Protein AF-B1N591-F1 (afdb_monomer)

Foldseek 3Di:
DDDDPVRVVVVVVVVLVVLVVVCVVVVHDSVVSCVVCVVVVVVVVVVVVVVVVVVVVVVVVVVVVVVVVVVVVVPVCPPPDPPVPPDPPQPPQVPQAQFKKDFDDQADPPCPLPDPPWIWTFHDTDPQQKTWTQTPNPRDIDIDGGCVVHDDRMDGDPPPPPVPDPDDPVVVVPDDDDD

InterPro domains:
  IPR010606 Mib-herc2 [PF06701] (98-158)
  IPR010606 Mib-herc2 [PS51416] (87-160)
  IPR037252 Mib/herc2 domain superfamily [SSF159034] (91-157)

Structure (mmCIF, N/CA/C/O backbone):
data_AF-B1N591-F1
#
_entry.id   AF-B1N591-F1
#
loop_
_atom_site.group_PDB
_atom_site.id
_atom_site.type_symbol
_atom_site.label_atom_id
_atom_site.label_alt_id
_atom_site.label_comp_id
_atom_site.label_asym_id
_atom_site.label_entity_id
_atom_site.label_seq_id
_atom_site.pdbx_PDB_ins_code
_atom_site.Cartn_x
_atom_site.Cartn_y
_atom_site.Cartn_z
_atom_site.occupancy
_atom_site.B_iso_or_equiv
_atom_site.auth_seq_id
_atom_site.auth_comp_id
_atom_site.auth_asym_id
_atom_site.auth_atom_id
_atom_site.pdbx_PDB_model_num
ATOM 1 N N . MET A 1 1 ? 2.795 -3.557 13.878 1.00 67.94 1 MET A N 1
ATOM 2 C CA . MET A 1 1 ? 3.154 -2.932 15.171 1.00 67.94 1 MET A CA 1
ATOM 3 C C . MET A 1 1 ? 1.935 -2.968 16.075 1.00 67.94 1 MET A C 1
ATOM 5 O O . MET A 1 1 ? 0.839 -2.744 15.581 1.00 67.94 1 MET A O 1
ATOM 9 N N . SER A 1 2 ? 2.105 -3.287 17.356 1.00 90.38 2 SER A N 1
ATOM 10 C CA . SER A 1 2 ? 1.039 -3.215 18.364 1.00 90.38 2 SER A CA 1
ATOM 11 C C . SER A 1 2 ? 1.026 -1.846 19.047 1.00 90.38 2 SER A C 1
ATOM 13 O O . SER A 1 2 ? 2.064 -1.192 19.107 1.00 90.38 2 SER A O 1
ATOM 15 N N . LEU A 1 3 ? -0.115 -1.452 19.617 1.00 94.19 3 LEU A N 1
ATOM 16 C CA . LEU A 1 3 ? -0.217 -0.247 20.449 1.00 94.19 3 LEU A CA 1
ATOM 17 C C . LEU A 1 3 ? 0.742 -0.309 21.649 1.00 94.19 3 LEU A C 1
ATOM 19 O O . LEU A 1 3 ? 0.897 -1.373 22.266 1.00 94.19 3 LEU A O 1
ATOM 23 N N . THR A 1 4 ? 1.338 0.834 21.998 1.00 97.56 4 THR A N 1
ATOM 24 C CA . THR A 1 4 ? 2.142 0.991 23.219 1.00 97.56 4 THR A CA 1
ATOM 25 C C . THR A 1 4 ? 1.255 0.915 24.463 1.00 97.56 4 THR A C 1
ATOM 27 O O . THR A 1 4 ? 0.029 1.025 24.384 1.00 97.56 4 THR A O 1
ATOM 30 N N . GLN A 1 5 ? 1.859 0.712 25.635 1.00 95.88 5 GLN A N 1
ATOM 31 C CA . GLN A 1 5 ? 1.103 0.669 26.888 1.00 95.88 5 GLN A CA 1
ATOM 32 C C . GLN A 1 5 ? 0.413 2.009 27.181 1.00 95.88 5 GLN A C 1
ATOM 34 O O . GLN A 1 5 ? -0.775 2.029 27.481 1.00 95.88 5 GLN A O 1
ATOM 39 N N . GLU A 1 6 ? 1.118 3.119 26.967 1.00 97.56 6 GLU A N 1
ATOM 40 C CA . GLU A 1 6 ? 0.580 4.475 27.108 1.00 97.56 6 GLU A CA 1
ATOM 41 C C . GLU A 1 6 ? -0.639 4.714 26.205 1.00 97.56 6 GLU A C 1
ATOM 43 O O . GLU A 1 6 ? -1.659 5.221 26.660 1.00 97.56 6 GLU A O 1
ATOM 48 N N . GLN A 1 7 ? -0.592 4.260 24.948 1.00 96.75 7 GLN A N 1
ATOM 49 C CA . GLN A 1 7 ? -1.729 4.360 24.027 1.00 96.75 7 GLN A CA 1
ATOM 50 C C . GLN A 1 7 ? -2.926 3.517 24.485 1.00 96.75 7 GLN A C 1
ATOM 52 O O . GLN A 1 7 ? -4.073 3.947 24.356 1.00 96.75 7 GLN A O 1
ATOM 57 N N . LYS A 1 8 ? -2.681 2.321 25.037 1.00 96.06 8 LYS A N 1
ATOM 58 C CA . LYS A 1 8 ? -3.744 1.478 25.606 1.00 96.06 8 LYS A CA 1
ATOM 59 C C . LYS A 1 8 ? -4.377 2.135 26.828 1.00 96.06 8 LYS A C 1
ATOM 61 O O . LYS A 1 8 ? -5.592 2.062 26.986 1.00 96.06 8 LYS A O 1
ATOM 66 N N . ASP A 1 9 ? -3.578 2.762 27.682 1.00 97.06 9 ASP A N 1
ATOM 67 C CA . ASP A 1 9 ? -4.076 3.423 28.886 1.00 97.06 9 ASP A CA 1
ATOM 68 C C . ASP A 1 9 ? -4.820 4.723 28.550 1.00 97.06 9 ASP A C 1
ATOM 70 O O . ASP A 1 9 ? -5.898 4.959 29.096 1.00 97.06 9 ASP A O 1
ATOM 74 N N . ALA A 1 10 ? -4.350 5.484 27.556 1.00 97.25 10 ALA A N 1
ATOM 75 C CA . ALA A 1 10 ? -5.080 6.621 26.997 1.00 97.25 10 ALA A CA 1
ATOM 76 C C . ALA A 1 10 ? -6.443 6.197 26.424 1.00 97.25 10 ALA A C 1
ATOM 78 O O . ALA A 1 10 ? -7.462 6.818 26.720 1.00 97.25 10 ALA A O 1
ATOM 79 N N . PHE A 1 11 ? -6.492 5.096 25.664 1.00 95.44 11 PHE A N 1
ATOM 80 C CA . PHE A 1 11 ? -7.755 4.555 25.159 1.00 95.44 11 PHE A CA 1
ATOM 81 C C . PHE A 1 11 ? -8.715 4.171 26.293 1.00 95.44 11 PHE A C 1
ATOM 83 O O . PHE A 1 11 ? -9.893 4.519 26.234 1.00 95.44 11 PHE A O 1
ATOM 90 N N . LYS A 1 12 ? -8.230 3.492 27.343 1.00 94.44 12 LYS A N 1
ATOM 91 C CA . LYS A 1 12 ? -9.065 3.151 28.508 1.00 94.44 12 LYS A CA 1
ATOM 92 C C . LYS A 1 12 ? -9.647 4.402 29.163 1.00 94.44 12 LYS A C 1
ATOM 94 O O . LYS A 1 12 ? -10.827 4.397 29.498 1.00 94.44 12 LYS A O 1
ATOM 99 N N . ALA A 1 13 ? -8.844 5.455 29.327 1.00 95.69 13 ALA A N 1
ATOM 100 C CA . ALA A 1 13 ? -9.299 6.713 29.913 1.00 95.69 13 ALA A CA 1
ATOM 101 C C . ALA A 1 13 ? -10.416 7.352 29.073 1.00 95.69 13 ALA A C 1
ATOM 103 O O . ALA A 1 13 ? -11.490 7.630 29.602 1.00 95.69 13 ALA A O 1
ATOM 104 N N . ILE A 1 14 ? -10.205 7.473 27.757 1.00 96.62 14 ILE A N 1
ATOM 105 C CA . ILE A 1 14 ? -11.202 8.009 26.815 1.00 96.62 14 ILE A CA 1
ATOM 106 C C . ILE A 1 14 ? -12.486 7.173 26.844 1.00 96.62 14 ILE A C 1
ATOM 108 O O . ILE A 1 14 ? -13.592 7.715 26.842 1.00 96.62 14 ILE A O 1
ATOM 112 N N . PHE A 1 15 ? -12.361 5.846 26.883 1.00 93.00 15 PHE A N 1
ATOM 113 C CA . PHE A 1 15 ? -13.513 4.954 26.927 1.00 93.00 15 PHE A CA 1
ATOM 114 C C . PHE A 1 15 ? -14.333 5.148 28.208 1.00 93.00 15 PHE A C 1
ATOM 116 O O . PHE A 1 15 ? -15.549 5.321 28.134 1.00 93.00 15 PHE A O 1
ATOM 123 N N . ILE A 1 16 ? -13.679 5.175 29.373 1.00 93.94 16 ILE A N 1
ATOM 124 C CA . ILE A 1 16 ? -14.344 5.391 30.666 1.00 93.94 16 ILE A CA 1
ATOM 125 C C . ILE A 1 16 ? -15.039 6.755 30.700 1.00 93.94 16 ILE A C 1
ATOM 127 O O . ILE A 1 16 ? -16.198 6.841 31.114 1.00 93.94 16 ILE A O 1
ATOM 131 N N . GLU A 1 17 ? -14.371 7.809 30.232 1.00 96.19 17 GLU A N 1
ATOM 132 C CA . GLU A 1 17 ? -14.949 9.151 30.131 1.00 96.19 17 GLU A CA 1
ATOM 133 C C . GLU A 1 17 ? -16.186 9.159 29.222 1.00 96.19 17 GLU A C 1
ATOM 135 O O . GLU A 1 17 ? -17.239 9.669 29.601 1.00 96.19 17 GLU A O 1
ATOM 140 N N . THR A 1 18 ? -16.099 8.511 28.059 1.00 95.50 18 THR A N 1
ATOM 141 C CA . THR A 1 18 ? -17.206 8.412 27.099 1.00 95.50 18 THR A CA 1
ATOM 142 C C . THR A 1 18 ? -18.428 7.728 27.712 1.00 95.50 18 THR A C 1
ATOM 144 O O . THR A 1 18 ? -19.541 8.249 27.612 1.00 95.50 18 THR A O 1
ATOM 147 N N . VAL A 1 19 ? -18.236 6.584 28.381 1.00 94.56 19 VAL A N 1
ATOM 148 C CA . VAL A 1 19 ? -19.330 5.862 29.055 1.00 94.56 19 VAL A CA 1
ATOM 149 C C . VAL A 1 19 ? -19.911 6.717 30.181 1.00 94.56 19 VAL A C 1
ATOM 151 O O . VAL A 1 19 ? -21.130 6.802 30.303 1.00 94.56 19 VAL A O 1
ATOM 154 N N . THR A 1 20 ? -19.071 7.392 30.967 1.00 96.06 20 THR A N 1
ATOM 155 C CA . THR A 1 20 ? -19.515 8.254 32.074 1.00 96.06 20 THR A CA 1
ATOM 156 C C . THR A 1 20 ? -20.366 9.419 31.569 1.00 96.06 20 THR A C 1
ATOM 158 O O . THR A 1 20 ? -21.468 9.644 32.070 1.00 96.06 20 THR A O 1
ATOM 161 N N . ASN A 1 21 ? -19.909 10.113 30.526 1.00 97.00 21 ASN A N 1
ATOM 162 C CA . ASN A 1 21 ? -20.638 11.220 29.908 1.00 97.00 21 ASN A CA 1
ATOM 163 C C . ASN A 1 21 ? -21.972 10.753 29.313 1.00 97.00 21 ASN A C 1
ATOM 165 O O . ASN A 1 21 ? -23.002 11.415 29.461 1.00 97.00 21 ASN A O 1
ATOM 169 N N . PHE A 1 22 ? -21.980 9.586 28.665 1.00 96.19 22 PHE A N 1
ATOM 170 C CA . PHE A 1 22 ? -23.211 8.999 28.152 1.00 96.19 22 PHE A CA 1
ATOM 171 C C . PHE A 1 22 ? -24.176 8.627 29.284 1.00 96.19 22 PHE A C 1
ATOM 173 O O . PHE A 1 22 ? -25.357 8.959 29.200 1.00 96.19 22 PHE A O 1
ATOM 180 N N . ALA A 1 23 ? -23.679 8.016 30.363 1.00 97.00 23 ALA A N 1
ATOM 181 C CA . ALA A 1 23 ? -24.469 7.644 31.533 1.00 97.00 23 ALA A CA 1
ATOM 182 C C . ALA A 1 23 ? -25.143 8.857 32.188 1.00 97.00 23 ALA A C 1
ATOM 184 O O . ALA A 1 23 ? -26.347 8.822 32.454 1.00 97.00 23 ALA A O 1
ATOM 185 N N . GLN A 1 24 ? -24.401 9.959 32.347 1.00 96.94 24 GLN A N 1
ATOM 186 C CA . GLN A 1 24 ? -24.943 11.238 32.813 1.00 96.94 24 GLN A CA 1
ATOM 187 C C . GLN A 1 24 ? -26.052 11.753 31.892 1.00 96.94 24 GLN A C 1
ATOM 189 O O . GLN A 1 24 ? -27.118 12.141 32.366 1.00 96.94 24 GLN A O 1
ATOM 194 N N . LYS A 1 25 ? -25.838 11.704 30.571 1.00 96.94 25 LYS A N 1
ATOM 195 C CA . LYS A 1 25 ? -26.815 12.165 29.576 1.00 96.94 25 LYS A CA 1
ATOM 196 C C . LYS A 1 25 ? -28.125 11.371 29.608 1.00 96.94 25 LYS A C 1
ATOM 198 O O . LYS A 1 25 ? -29.177 11.942 29.334 1.00 96.94 25 LYS A O 1
ATOM 203 N N . VAL A 1 26 ? -28.075 10.079 29.935 1.00 96.44 26 VAL A N 1
ATOM 204 C CA . VAL A 1 26 ? -29.265 9.209 30.014 1.00 96.44 26 VAL A CA 1
ATOM 205 C C . VAL A 1 26 ? -29.819 9.045 31.434 1.00 96.44 26 VAL A C 1
ATOM 207 O O . VAL A 1 26 ? -30.792 8.316 31.625 1.00 96.44 26 VAL A O 1
ATOM 210 N N . GLY A 1 27 ? -29.220 9.702 32.434 1.00 96.62 27 GLY A N 1
ATOM 211 C CA . GLY A 1 27 ? -29.667 9.652 33.829 1.00 96.62 27 GLY A CA 1
ATOM 212 C C . GLY A 1 27 ? -29.586 8.259 34.464 1.00 96.62 27 GLY A C 1
ATOM 213 O O . GLY A 1 27 ? -30.437 7.908 35.279 1.00 96.62 27 GLY A O 1
ATOM 214 N N . GLN A 1 28 ? -28.607 7.438 34.073 1.00 96.75 28 GLN A N 1
ATOM 215 C CA . GLN A 1 28 ? -28.404 6.089 34.618 1.00 96.75 28 GLN A CA 1
ATOM 216 C C . GLN A 1 28 ? -27.067 6.004 35.372 1.00 96.75 28 GLN A C 1
ATOM 218 O O . GLN A 1 28 ? -26.127 6.716 35.018 1.00 96.75 28 GLN A O 1
ATOM 223 N N . PRO A 1 29 ? -26.936 5.105 36.366 1.00 96.81 29 PRO A N 1
ATOM 224 C CA . PRO A 1 29 ? -25.646 4.814 36.990 1.00 96.81 29 PRO A CA 1
ATOM 225 C C . PRO A 1 29 ? -24.618 4.322 35.964 1.00 96.81 29 PRO A C 1
ATOM 227 O O . PRO A 1 29 ? -24.936 3.479 35.116 1.00 96.81 29 PRO A O 1
ATOM 230 N N . THR A 1 30 ? -23.383 4.816 36.060 1.00 94.50 30 THR A N 1
ATOM 231 C CA . THR A 1 30 ? -22.301 4.512 35.112 1.00 94.50 30 THR A CA 1
ATOM 232 C C . THR A 1 30 ? -22.026 3.014 35.012 1.00 94.50 30 THR A C 1
ATOM 234 O O . THR A 1 30 ? -21.856 2.499 33.911 1.00 94.50 30 THR A O 1
ATOM 237 N N . GLU A 1 31 ? -22.058 2.282 36.126 1.00 94.12 31 GLU A N 1
ATOM 238 C CA . GLU A 1 31 ? -21.804 0.838 36.176 1.00 94.12 31 GLU A CA 1
ATOM 239 C C . GLU A 1 31 ? -22.846 0.056 35.369 1.00 94.12 31 GLU A C 1
ATOM 241 O O . GLU A 1 31 ? -22.515 -0.871 34.627 1.00 94.12 31 GLU A O 1
ATOM 246 N N . LYS A 1 32 ? -24.117 0.463 35.468 1.00 94.31 32 LYS A N 1
ATOM 247 C CA . LYS A 1 32 ? -25.221 -0.161 34.732 1.00 94.31 32 LYS A CA 1
ATOM 248 C C . LYS A 1 32 ? -25.078 0.071 33.231 1.00 94.31 32 LYS A C 1
ATOM 250 O O . LYS A 1 32 ? -25.259 -0.856 32.445 1.00 94.31 32 LYS A O 1
ATOM 255 N N . VAL A 1 33 ? -24.731 1.295 32.844 1.00 95.19 33 VAL A N 1
ATOM 256 C CA . VAL A 1 33 ? -24.494 1.669 31.445 1.00 95.19 33 VAL A CA 1
ATOM 257 C C . VAL A 1 33 ? -23.283 0.929 30.883 1.00 95.19 33 VAL A C 1
ATOM 259 O O . VAL A 1 33 ? -23.348 0.401 29.777 1.00 95.19 33 VAL A O 1
ATOM 262 N N . PHE A 1 34 ? -22.206 0.809 31.659 1.00 93.38 34 PHE A N 1
ATOM 263 C CA . PHE A 1 34 ? -21.000 0.086 31.264 1.00 93.38 34 PHE A CA 1
ATOM 264 C C . PHE A 1 34 ? -21.295 -1.380 30.919 1.00 93.38 34 PHE A C 1
ATOM 266 O O . PHE A 1 34 ? -20.909 -1.852 29.850 1.00 93.38 34 PHE A O 1
ATOM 273 N N . LEU A 1 35 ? -22.051 -2.084 31.771 1.00 93.12 35 LEU A N 1
ATOM 274 C CA . LEU A 1 35 ? -22.456 -3.474 31.525 1.00 93.12 35 LEU A CA 1
ATOM 275 C C . LEU A 1 35 ? -23.328 -3.636 30.271 1.00 93.12 35 LEU A C 1
ATOM 277 O O . LEU A 1 35 ? -23.256 -4.670 29.612 1.00 93.12 35 LEU A O 1
ATOM 281 N N . GLN A 1 36 ? -24.134 -2.629 29.931 1.00 92.19 36 GLN A N 1
ATOM 282 C CA . GLN A 1 36 ? -24.964 -2.639 28.723 1.00 92.19 36 GLN A CA 1
ATOM 283 C C . GLN A 1 36 ? -24.174 -2.296 27.454 1.00 92.19 36 GLN A C 1
ATOM 285 O O . GLN A 1 36 ? -24.483 -2.815 26.384 1.00 92.19 36 GLN A O 1
ATOM 290 N N . ILE A 1 37 ? -23.148 -1.449 27.561 1.00 90.25 37 ILE A N 1
ATOM 291 C CA . ILE A 1 37 ? -22.313 -1.028 26.430 1.00 90.25 37 ILE A CA 1
ATOM 292 C C . ILE A 1 37 ? -21.275 -2.093 26.060 1.00 90.25 37 ILE A C 1
ATOM 294 O O . ILE A 1 37 ? -20.990 -2.251 24.878 1.00 90.25 37 ILE A O 1
ATOM 298 N N . LEU A 1 38 ? -20.732 -2.849 27.021 1.00 88.00 38 LEU A N 1
ATOM 299 C CA . LEU A 1 38 ? -19.693 -3.856 26.754 1.00 88.00 38 LEU A CA 1
ATOM 300 C C . LEU A 1 38 ? -20.065 -4.879 25.657 1.00 88.00 38 LEU A C 1
ATOM 302 O O . LEU A 1 38 ? -19.253 -5.100 24.760 1.00 88.00 38 LEU A O 1
ATOM 306 N N . PRO A 1 39 ? -21.262 -5.499 25.656 1.00 92.56 39 PRO A N 1
ATOM 307 C CA . PRO A 1 39 ? -21.655 -6.383 24.561 1.00 92.56 39 PRO A CA 1
ATOM 308 C C . PRO A 1 39 ? -21.754 -5.650 23.218 1.00 92.56 39 PRO A C 1
ATOM 310 O O . PRO A 1 39 ? -21.352 -6.191 22.190 1.00 92.56 39 PRO A O 1
ATOM 313 N N . LEU A 1 40 ? -22.248 -4.407 23.222 1.00 91.44 40 LEU A N 1
ATOM 314 C CA . LEU A 1 40 ? -22.414 -3.604 22.009 1.00 91.44 40 LEU A CA 1
ATOM 315 C C . LEU A 1 40 ? -21.072 -3.192 21.403 1.00 91.44 40 LEU A C 1
ATOM 317 O O . LEU A 1 40 ? -20.938 -3.198 20.185 1.00 91.44 40 LEU A O 1
ATOM 321 N N . THR A 1 41 ? -20.065 -2.866 22.219 1.00 89.00 41 THR A N 1
ATOM 322 C CA . THR A 1 41 ? -18.729 -2.512 21.713 1.00 89.00 41 THR A CA 1
ATOM 323 C C . THR A 1 41 ? -18.033 -3.704 21.076 1.00 89.00 41 THR A C 1
ATOM 325 O O . THR A 1 41 ? -17.363 -3.539 20.058 1.00 89.00 41 THR A O 1
ATOM 328 N N . VAL A 1 42 ? -18.226 -4.907 21.625 1.00 91.44 42 VAL A N 1
ATOM 329 C CA . VAL A 1 42 ? -17.732 -6.144 21.010 1.00 91.44 42 VAL A CA 1
ATOM 330 C C . VAL A 1 42 ? -18.411 -6.376 19.663 1.00 91.44 42 VAL A C 1
ATOM 332 O O . VAL A 1 42 ? -17.711 -6.591 18.679 1.00 91.44 42 VAL A O 1
ATOM 335 N N . VAL A 1 43 ? -19.743 -6.281 19.598 1.00 93.81 43 VAL A N 1
ATOM 336 C CA . VAL A 1 43 ? -20.502 -6.466 18.347 1.00 93.81 43 VAL A CA 1
ATOM 337 C C . VAL A 1 43 ? -20.124 -5.421 17.294 1.00 93.81 43 VAL A C 1
ATOM 339 O O . VAL A 1 43 ? -19.813 -5.775 16.163 1.00 93.81 43 VAL A O 1
ATOM 342 N N . ALA A 1 44 ? -20.058 -4.141 17.657 1.00 92.31 44 ALA A N 1
ATOM 343 C CA . ALA A 1 44 ? -19.646 -3.089 16.729 1.00 92.31 44 ALA A CA 1
ATOM 344 C C . ALA A 1 44 ? -18.209 -3.308 16.223 1.00 92.31 44 ALA A C 1
ATOM 346 O O . ALA A 1 44 ? -17.915 -3.104 15.045 1.00 92.31 44 ALA A O 1
ATOM 347 N N . GLY A 1 45 ? -17.309 -3.764 17.102 1.00 93.88 45 GLY A N 1
ATOM 348 C CA . GLY A 1 45 ? -15.944 -4.121 16.730 1.00 93.88 45 GLY A CA 1
ATOM 349 C C . GLY A 1 45 ? -15.887 -5.290 15.744 1.00 93.88 45 GLY A C 1
ATOM 350 O O . GLY A 1 45 ? -15.131 -5.230 14.775 1.00 93.88 45 GLY A O 1
ATOM 351 N N . THR A 1 46 ? -16.689 -6.339 15.948 1.00 93.56 46 THR A N 1
ATOM 352 C CA . THR A 1 46 ? -16.729 -7.485 15.028 1.00 93.56 46 THR A CA 1
ATOM 353 C C . THR A 1 46 ? -17.345 -7.118 13.683 1.00 93.56 46 THR A C 1
ATOM 355 O O . THR A 1 46 ? -16.813 -7.529 12.654 1.00 93.56 46 THR A O 1
ATOM 358 N N . GLU A 1 47 ? -18.408 -6.314 13.660 1.00 95.69 47 GLU A N 1
ATOM 359 C CA . GLU A 1 47 ? -19.024 -5.807 12.427 1.00 95.69 47 GLU A CA 1
ATOM 360 C C . GLU A 1 47 ? -18.053 -4.938 11.622 1.00 95.69 47 GLU A C 1
ATOM 362 O O . GLU A 1 47 ? -17.896 -5.145 10.418 1.00 95.69 47 GLU A O 1
ATOM 367 N N . TYR A 1 48 ? -17.336 -4.028 12.290 1.00 94.88 48 TYR A N 1
ATOM 368 C CA . TYR A 1 48 ? -16.306 -3.202 11.660 1.00 94.88 48 TYR A CA 1
ATOM 369 C C . TYR A 1 48 ? -15.199 -4.053 11.026 1.00 94.88 48 TYR A C 1
ATOM 371 O O . TYR A 1 48 ? -14.829 -3.846 9.869 1.00 94.88 48 TYR A O 1
ATOM 379 N N . LEU A 1 49 ? -14.684 -5.044 11.762 1.00 95.69 49 LEU A N 1
ATOM 380 C CA . LEU A 1 49 ? -13.646 -5.940 11.249 1.00 95.69 49 LEU A CA 1
ATOM 381 C C . LEU A 1 49 ? -14.149 -6.797 10.085 1.00 95.69 49 LEU A C 1
ATOM 383 O O . LEU A 1 49 ? -13.411 -6.998 9.123 1.00 95.69 49 LEU A O 1
ATOM 387 N N . LYS A 1 50 ? -15.400 -7.264 10.143 1.00 95.69 50 LYS A N 1
ATOM 388 C CA . LYS A 1 50 ? -16.013 -8.056 9.074 1.00 95.69 50 LYS A CA 1
ATOM 389 C C . LYS A 1 50 ? -16.189 -7.236 7.796 1.00 95.69 50 LYS A C 1
ATOM 391 O O . LYS A 1 50 ? -15.810 -7.701 6.727 1.00 95.69 50 LYS A O 1
ATOM 396 N N . SER A 1 51 ? -16.686 -6.006 7.916 1.00 95.81 51 SER A N 1
ATOM 397 C CA . SER A 1 51 ? -16.782 -5.062 6.798 1.00 95.81 51 SER A CA 1
ATOM 398 C C . SER A 1 51 ? -15.410 -4.805 6.163 1.00 95.81 51 SER A C 1
ATOM 400 O O . SER A 1 51 ? -15.258 -4.895 4.947 1.00 95.81 51 SER A O 1
ATOM 402 N N . TYR A 1 52 ? -14.378 -4.578 6.979 1.00 95.31 52 TYR A N 1
ATOM 403 C CA . TYR A 1 52 ? -13.015 -4.392 6.482 1.00 95.31 52 TYR A CA 1
ATOM 404 C C . TYR A 1 52 ? -12.450 -5.645 5.785 1.00 95.31 52 TYR A C 1
ATOM 406 O O . TYR A 1 52 ? -11.744 -5.542 4.780 1.00 95.31 52 TYR A O 1
ATOM 414 N N . GLU A 1 53 ? -12.763 -6.839 6.293 1.00 96.31 53 GLU A N 1
ATOM 415 C CA . GLU A 1 53 ? -12.387 -8.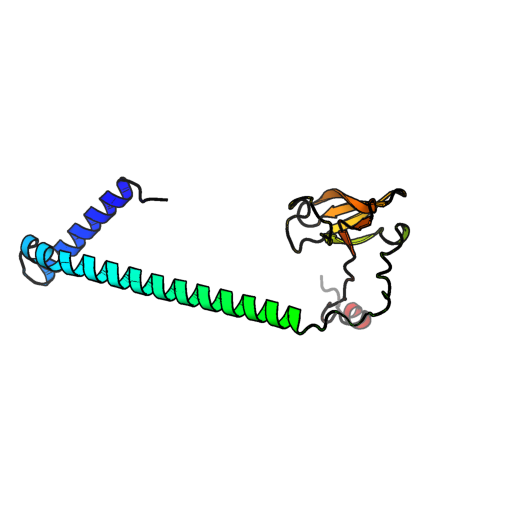107 5.662 1.00 96.31 53 GLU A CA 1
ATOM 416 C C . GLU A 1 53 ? -13.067 -8.291 4.294 1.00 96.31 53 GLU A C 1
ATOM 418 O O . GLU A 1 53 ? -12.424 -8.734 3.340 1.00 96.31 53 GLU A O 1
ATOM 423 N N . GLU A 1 54 ? -14.346 -7.934 4.172 1.00 96.81 54 GLU A N 1
ATOM 424 C CA . GLU A 1 54 ? -15.101 -7.976 2.912 1.00 96.81 54 GLU A CA 1
ATOM 425 C C . GLU A 1 54 ? -14.521 -7.009 1.867 1.00 96.81 54 GLU A C 1
ATOM 427 O O . GLU A 1 54 ? -14.306 -7.395 0.713 1.00 96.81 54 GLU A O 1
ATOM 432 N N . ASP A 1 55 ? -14.156 -5.794 2.278 1.00 97.31 55 ASP A N 1
ATOM 433 C CA . ASP A 1 55 ? -13.467 -4.821 1.425 1.00 97.31 55 ASP A CA 1
ATOM 434 C C . ASP A 1 55 ? -12.108 -5.341 0.938 1.00 97.31 55 ASP A C 1
ATOM 436 O O . ASP A 1 55 ? -11.750 -5.192 -0.235 1.00 97.31 55 ASP A O 1
ATOM 440 N N . LEU A 1 56 ? -11.332 -5.967 1.830 1.00 96.25 56 LEU A N 1
ATOM 441 C CA . LEU A 1 56 ? -10.050 -6.577 1.473 1.00 96.25 56 LEU A CA 1
ATOM 442 C C . LEU A 1 56 ? -10.228 -7.736 0.490 1.00 96.25 56 LEU A C 1
ATOM 444 O O . LEU A 1 56 ? -9.460 -7.835 -0.469 1.00 96.25 56 LEU A O 1
ATOM 448 N N . LYS A 1 57 ? -11.240 -8.587 0.689 1.00 95.81 57 LYS A N 1
ATOM 449 C CA . LYS A 1 57 ? -11.575 -9.672 -0.246 1.00 95.81 57 LYS A CA 1
ATOM 450 C C . LYS A 1 57 ? -11.968 -9.124 -1.610 1.00 95.81 57 LYS A C 1
ATOM 452 O O . LYS A 1 57 ? -11.480 -9.623 -2.616 1.00 95.81 57 LYS A O 1
ATOM 457 N N . THR A 1 58 ? -12.769 -8.066 -1.649 1.00 97.12 58 THR A N 1
ATOM 458 C CA . THR A 1 58 ? -13.176 -7.418 -2.903 1.00 97.12 58 THR A CA 1
ATOM 459 C C . THR A 1 58 ? -11.960 -6.893 -3.664 1.00 97.12 58 THR A C 1
ATOM 461 O O . THR A 1 58 ? -11.742 -7.264 -4.814 1.00 97.12 58 THR A O 1
ATOM 464 N N . LYS A 1 59 ? -11.081 -6.136 -2.993 1.00 95.69 59 LYS A N 1
ATOM 465 C CA . LYS A 1 59 ? -9.828 -5.640 -3.592 1.00 95.69 59 LYS A CA 1
ATOM 466 C C . LYS A 1 59 ? -8.911 -6.770 -4.064 1.00 95.69 59 LYS A C 1
ATOM 468 O O . LYS A 1 59 ? -8.213 -6.621 -5.069 1.00 95.69 59 LYS A O 1
ATOM 473 N N . LEU A 1 60 ? -8.884 -7.889 -3.340 1.00 94.06 60 LEU A N 1
ATOM 474 C CA . LEU A 1 60 ? -8.122 -9.072 -3.727 1.00 94.06 60 LEU A CA 1
ATOM 475 C C . LEU A 1 60 ? -8.676 -9.693 -5.014 1.00 94.06 60 LEU A C 1
ATOM 477 O O . LEU A 1 60 ? -7.896 -9.987 -5.918 1.00 94.06 60 LEU A O 1
ATOM 481 N N . GLU A 1 61 ? -9.991 -9.878 -5.110 1.00 95.62 61 GLU A N 1
ATOM 482 C CA . GLU A 1 61 ? -10.632 -10.420 -6.311 1.00 95.62 61 GLU A CA 1
ATOM 483 C C . GLU A 1 61 ? -10.492 -9.474 -7.510 1.00 95.62 61 GLU A C 1
ATOM 485 O O . GLU A 1 61 ? -10.158 -9.936 -8.599 1.00 95.62 61 GLU A O 1
ATOM 490 N N . ASP A 1 62 ? -10.596 -8.157 -7.315 1.00 95.62 62 ASP A N 1
ATOM 491 C CA . ASP A 1 62 ? -10.328 -7.165 -8.366 1.00 95.62 62 ASP A CA 1
ATOM 492 C C . ASP A 1 62 ? -8.883 -7.250 -8.874 1.00 95.62 62 ASP A C 1
ATOM 494 O O . ASP A 1 62 ? -8.622 -7.224 -10.082 1.00 95.62 62 ASP A O 1
ATOM 498 N N . SER A 1 63 ? -7.921 -7.390 -7.956 1.00 91.69 63 SER A N 1
ATOM 499 C CA . SER A 1 63 ? -6.507 -7.564 -8.297 1.00 91.69 63 SER A CA 1
ATOM 500 C C . SER A 1 63 ? -6.266 -8.868 -9.065 1.00 91.69 63 SER A C 1
ATOM 502 O O . SER A 1 63 ? -5.570 -8.875 -10.088 1.00 91.69 63 SER A O 1
ATOM 504 N N . LYS A 1 64 ? -6.888 -9.973 -8.634 1.00 94.75 64 LYS A N 1
ATOM 505 C CA . LYS A 1 64 ? -6.847 -11.254 -9.353 1.00 94.75 64 LYS A CA 1
ATOM 506 C C . LYS A 1 64 ? -7.475 -11.142 -10.737 1.00 94.75 64 LYS A C 1
ATOM 508 O O . LYS A 1 64 ? -6.861 -11.583 -11.701 1.00 94.75 64 LYS A O 1
ATOM 513 N N . ALA A 1 65 ? -8.642 -10.514 -10.864 1.00 92.25 65 ALA A N 1
ATOM 514 C CA . ALA A 1 65 ? -9.324 -10.317 -12.139 1.00 92.25 65 ALA A CA 1
ATOM 515 C C . ALA A 1 65 ? -8.480 -9.471 -13.100 1.00 92.25 65 ALA A C 1
ATOM 517 O O . ALA A 1 65 ? -8.324 -9.824 -14.271 1.00 92.25 65 ALA A O 1
ATOM 518 N N . LYS A 1 66 ? -7.860 -8.395 -12.600 1.00 91.81 66 LYS A N 1
ATOM 519 C CA . LYS A 1 66 ? -6.922 -7.574 -13.374 1.00 91.81 66 LYS A CA 1
ATOM 520 C C . LYS A 1 66 ? -5.718 -8.393 -13.839 1.00 91.81 66 LYS A C 1
ATOM 522 O O . LYS A 1 66 ? -5.341 -8.306 -15.005 1.00 91.81 66 LYS A O 1
ATOM 527 N N . SER A 1 67 ? -5.162 -9.222 -12.959 1.00 86.00 67 SER A N 1
ATOM 528 C CA . SER A 1 67 ? -4.023 -10.094 -13.270 1.00 86.00 67 SER A CA 1
ATOM 529 C C . SER A 1 67 ? -4.397 -11.161 -14.303 1.00 86.00 67 SER A C 1
ATOM 531 O O . SER A 1 67 ? -3.680 -11.352 -15.279 1.00 86.00 67 SER A O 1
ATOM 533 N N . GLN A 1 68 ? -5.564 -11.790 -14.161 1.00 88.50 68 GLN A N 1
ATOM 534 C CA . GLN A 1 68 ? -6.081 -12.777 -15.106 1.00 88.50 68 GLN A CA 1
ATOM 535 C C . GLN A 1 68 ? -6.368 -12.156 -16.475 1.00 88.50 68 GLN A C 1
ATOM 537 O O . GLN A 1 68 ? -6.093 -12.772 -17.500 1.00 88.50 68 GLN A O 1
ATOM 542 N N . LYS A 1 69 ? -6.874 -10.918 -16.508 1.00 87.50 69 LYS A N 1
ATOM 543 C CA . LYS A 1 69 ? -7.072 -10.165 -17.749 1.00 87.50 69 LYS A CA 1
ATOM 544 C C . LYS A 1 69 ? -5.744 -9.843 -18.432 1.00 87.50 69 LYS A C 1
ATOM 546 O O . LYS A 1 69 ? -5.674 -9.927 -19.651 1.00 87.50 69 LYS A O 1
ATOM 551 N N . ILE A 1 70 ? -4.698 -9.521 -17.669 1.00 81.88 70 ILE A N 1
ATOM 552 C CA . ILE A 1 70 ? -3.341 -9.339 -18.206 1.00 81.88 70 ILE A CA 1
ATOM 553 C C . ILE A 1 70 ? 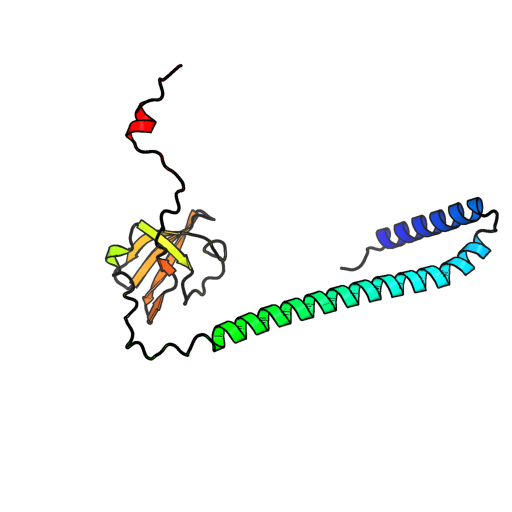-2.813 -10.659 -18.773 1.00 81.88 70 ILE A C 1
ATOM 555 O O . ILE A 1 70 ? -2.345 -10.673 -19.902 1.00 81.88 70 ILE A O 1
ATOM 559 N N . ILE A 1 71 ? -2.942 -11.773 -18.048 1.00 81.62 71 ILE A N 1
ATOM 560 C CA . ILE A 1 71 ? -2.525 -13.101 -18.529 1.00 81.62 71 ILE A CA 1
ATOM 561 C C . ILE A 1 71 ? -3.300 -13.492 -19.795 1.00 81.62 71 ILE A C 1
ATOM 563 O O . ILE A 1 71 ? -2.707 -13.978 -20.749 1.00 81.62 71 ILE A O 1
ATOM 567 N N . GLY A 1 72 ? -4.609 -13.236 -19.832 1.00 76.69 72 GLY A N 1
ATOM 568 C CA . GLY A 1 72 ? -5.458 -13.461 -21.002 1.00 76.69 72 GLY A CA 1
ATOM 569 C C . GLY A 1 72 ? -5.090 -12.572 -22.193 1.00 76.69 72 GLY A C 1
ATOM 570 O O . GLY A 1 72 ? -5.081 -13.029 -23.332 1.00 76.69 72 GLY A O 1
ATOM 571 N N . ALA A 1 73 ? -4.746 -11.307 -21.949 1.00 73.44 73 ALA A N 1
ATOM 572 C CA . ALA A 1 73 ? -4.212 -10.423 -22.979 1.00 73.44 73 ALA A CA 1
ATOM 573 C C . ALA A 1 73 ? -2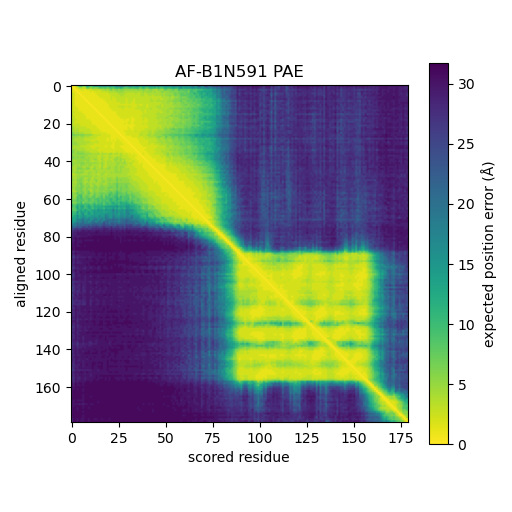.862 -10.946 -23.494 1.00 73.44 73 ALA A C 1
ATOM 575 O O . ALA A 1 73 ? -2.665 -11.030 -24.697 1.00 73.44 73 ALA A O 1
ATOM 576 N N . LEU A 1 74 ? -1.975 -11.393 -22.602 1.00 60.69 74 LEU A N 1
ATOM 577 C CA . LEU A 1 74 ? -0.687 -11.996 -22.955 1.00 60.69 74 LEU A CA 1
ATOM 578 C C . LEU A 1 74 ? -0.824 -13.334 -23.698 1.00 60.69 74 LEU A C 1
ATOM 580 O O . LEU A 1 74 ? 0.057 -13.660 -24.482 1.00 60.69 74 LEU A O 1
ATOM 584 N N . SER A 1 75 ? -1.902 -14.096 -23.489 1.00 64.06 75 SER A N 1
ATOM 585 C CA . SER A 1 75 ? -2.167 -15.347 -24.217 1.00 64.06 75 SER A CA 1
ATOM 586 C C . SER A 1 75 ? -2.941 -15.157 -25.528 1.00 64.06 75 SER A C 1
ATOM 588 O O . SER A 1 75 ? -2.921 -16.042 -26.380 1.00 64.06 75 SER A O 1
ATOM 590 N N . THR A 1 76 ? -3.625 -14.018 -25.702 1.00 54.97 76 THR A N 1
ATOM 591 C CA . THR A 1 76 ? -4.293 -13.611 -26.958 1.00 54.97 76 THR A CA 1
ATOM 592 C C . THR A 1 76 ? -3.410 -12.757 -27.858 1.00 54.97 76 THR A C 1
ATOM 594 O O . THR A 1 76 ? -3.699 -12.630 -29.051 1.00 54.97 76 THR A O 1
ATOM 597 N N . VAL A 1 77 ? -2.283 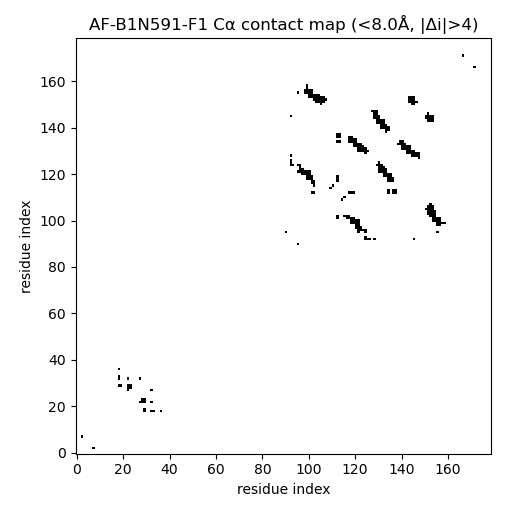-12.259 -27.342 1.00 47.38 77 VAL A N 1
ATOM 598 C CA . VAL A 1 77 ? -1.093 -12.111 -28.174 1.00 47.38 77 VAL A CA 1
ATOM 599 C C . VAL A 1 77 ? -0.817 -13.515 -28.696 1.00 47.38 77 VAL A C 1
ATOM 601 O O . VAL A 1 77 ? -0.327 -14.365 -27.954 1.00 47.38 77 VAL A O 1
ATOM 604 N N . LYS A 1 78 ? -1.220 -13.784 -29.952 1.00 46.56 78 LYS A N 1
ATOM 605 C CA . LYS A 1 78 ? -0.696 -14.909 -30.733 1.00 46.56 78 LYS A CA 1
ATOM 606 C C . LYS A 1 78 ? 0.770 -15.002 -30.343 1.00 46.56 78 LYS A C 1
ATOM 6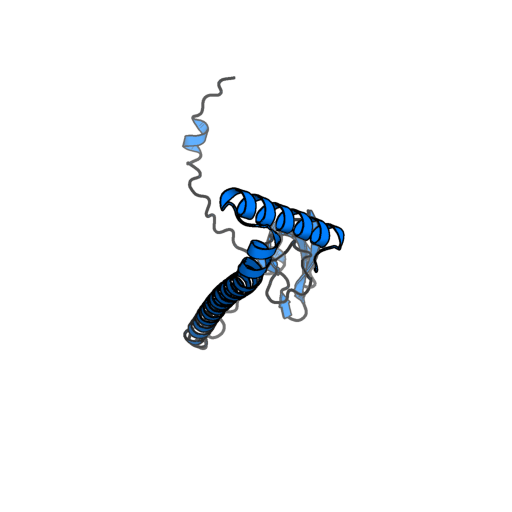08 O O . LYS A 1 78 ? 1.458 -13.985 -30.481 1.00 46.56 78 LYS A O 1
ATOM 613 N N . GLU A 1 79 ? 1.211 -16.166 -29.846 1.00 45.47 79 GLU A N 1
ATOM 614 C CA . GLU A 1 79 ? 2.632 -16.526 -29.867 1.00 45.47 79 GLU A CA 1
ATOM 615 C C . GLU A 1 79 ? 3.145 -15.935 -31.164 1.00 45.47 79 GLU A C 1
ATOM 617 O O . GLU A 1 79 ? 2.504 -16.244 -32.184 1.00 45.47 79 GLU A O 1
ATOM 622 N N . PRO A 1 80 ? 4.067 -14.941 -31.103 1.00 43.19 80 PRO A N 1
ATOM 623 C CA . PRO A 1 80 ? 4.333 -14.103 -32.250 1.00 43.19 80 PRO A CA 1
ATOM 624 C C . PRO A 1 80 ? 4.462 -15.083 -33.386 1.00 43.19 80 PRO A C 1
ATOM 626 O O . PRO A 1 80 ? 5.223 -16.057 -33.263 1.00 43.19 80 PRO A O 1
ATOM 629 N N . GLU A 1 81 ? 3.638 -14.897 -34.433 1.00 34.50 81 GLU A N 1
ATOM 630 C CA . GLU A 1 81 ? 3.891 -15.590 -35.687 1.00 34.50 81 GLU A CA 1
ATOM 631 C C . GLU A 1 81 ? 5.394 -15.561 -35.836 1.00 34.50 81 GLU A C 1
ATOM 633 O O . GLU A 1 81 ? 6.001 -14.556 -35.456 1.00 34.50 81 GLU A O 1
ATOM 638 N N . LYS A 1 82 ? 5.988 -16.685 -36.228 1.00 37.03 82 LYS A N 1
ATOM 639 C CA . LYS A 1 82 ? 7.414 -16.790 -36.497 1.00 37.03 82 LYS A CA 1
ATOM 640 C C . LYS A 1 82 ? 7.722 -15.763 -37.598 1.00 37.03 82 LYS A C 1
ATOM 642 O O . LYS A 1 82 ? 7.879 -16.105 -38.759 1.00 37.03 82 LYS A O 1
ATOM 647 N N . ILE A 1 83 ? 7.742 -14.487 -37.225 1.00 39.75 83 ILE A N 1
ATOM 648 C CA . ILE A 1 83 ? 8.384 -13.373 -37.846 1.00 39.75 83 ILE A CA 1
ATOM 649 C C . ILE A 1 83 ? 9.783 -13.903 -37.717 1.00 39.75 83 ILE A C 1
ATOM 651 O O . ILE A 1 83 ? 10.346 -13.973 -36.618 1.00 39.75 83 ILE A O 1
ATOM 655 N N . GLU A 1 84 ? 10.269 -14.469 -38.815 1.00 35.78 84 GLU A N 1
ATOM 656 C CA . GLU A 1 84 ? 11.692 -14.601 -39.023 1.00 35.78 84 GLU A CA 1
ATOM 657 C C . GLU A 1 84 ? 12.305 -13.349 -38.429 1.00 35.78 84 GLU A C 1
ATOM 659 O O . GLU A 1 84 ? 11.980 -12.259 -38.894 1.00 35.78 84 GLU A O 1
ATOM 664 N N . LYS A 1 85 ? 13.010 -13.526 -37.301 1.00 39.00 85 LYS A N 1
ATOM 665 C CA . LYS A 1 85 ? 13.435 -12.457 -36.403 1.00 39.00 85 LYS A CA 1
ATOM 666 C C . LYS A 1 85 ? 13.825 -11.253 -37.248 1.00 39.00 85 LYS A C 1
ATOM 668 O O . LYS A 1 85 ? 14.905 -11.249 -37.840 1.00 39.00 85 LYS A O 1
ATOM 673 N N . SER A 1 86 ? 12.950 -10.252 -37.317 1.00 36.19 86 SER A N 1
ATOM 674 C CA . SER A 1 86 ? 13.350 -8.926 -37.750 1.00 36.19 86 SER A CA 1
ATOM 675 C C . SER A 1 86 ? 14.257 -8.481 -36.623 1.00 36.19 86 SER A C 1
ATOM 677 O O . SER A 1 86 ? 13.765 -8.060 -35.585 1.00 36.19 86 SER A O 1
ATOM 679 N N . GLY A 1 87 ? 15.552 -8.778 -36.750 1.00 39.47 87 GLY A N 1
ATOM 680 C CA . GLY A 1 87 ? 16.500 -8.621 -35.665 1.00 39.47 87 GLY A CA 1
ATOM 681 C C . GLY A 1 87 ? 16.370 -7.221 -35.100 1.00 39.47 87 GLY A C 1
ATOM 682 O O . GLY A 1 87 ? 16.553 -6.257 -35.845 1.00 39.47 87 GLY A O 1
ATOM 683 N N . ASP A 1 88 ? 16.058 -7.122 -33.808 1.00 48.34 88 ASP A N 1
ATOM 684 C CA . ASP A 1 88 ? 16.278 -5.898 -33.058 1.00 48.34 88 ASP A CA 1
ATOM 685 C C . ASP A 1 88 ? 17.770 -5.617 -33.167 1.00 48.34 88 ASP A C 1
ATOM 687 O O . ASP A 1 88 ? 18.621 -6.219 -32.505 1.00 48.34 88 ASP A O 1
ATOM 691 N N . LYS A 1 89 ? 18.115 -4.776 -34.139 1.00 60.44 89 LYS A N 1
ATOM 692 C CA . LYS A 1 89 ? 19.474 -4.313 -34.342 1.00 60.44 89 LYS A CA 1
ATOM 693 C C . LYS A 1 89 ? 19.728 -3.356 -33.194 1.00 60.44 89 LYS A C 1
ATOM 695 O O . LYS A 1 89 ? 19.490 -2.159 -33.322 1.00 60.44 89 LYS A O 1
ATOM 700 N N . HIS A 1 90 ? 20.181 -3.890 -32.061 1.00 75.00 90 HIS A N 1
ATOM 701 C CA . HIS A 1 90 ? 20.812 -3.076 -31.035 1.00 75.00 90 HIS A CA 1
ATOM 702 C C . HIS A 1 90 ? 21.790 -2.143 -31.743 1.00 75.00 90 HIS A C 1
ATOM 704 O O . HIS A 1 90 ? 22.637 -2.614 -32.512 1.00 75.00 90 HIS A O 1
ATOM 710 N N . LEU A 1 91 ? 21.628 -0.835 -31.525 1.00 79.31 91 LEU A N 1
ATOM 711 C CA . LEU A 1 91 ? 22.494 0.166 -32.129 1.00 79.31 91 LEU A CA 1
ATOM 712 C C . LEU A 1 91 ? 23.959 -0.253 -31.962 1.00 79.31 91 LEU A C 1
ATOM 714 O O . LEU A 1 91 ? 24.353 -0.727 -30.882 1.00 79.31 91 LEU A O 1
ATOM 718 N N . PRO A 1 92 ? 24.776 -0.115 -33.016 1.00 81.88 92 PRO A N 1
ATOM 719 C CA . PRO A 1 92 ? 26.186 -0.388 -32.888 1.00 81.88 92 PRO A CA 1
ATOM 720 C C . PRO A 1 92 ? 26.747 0.528 -31.808 1.00 81.88 92 PRO A C 1
ATOM 722 O O . PRO A 1 92 ? 26.329 1.667 -31.615 1.00 81.88 92 PRO A O 1
ATOM 725 N N . LEU A 1 93 ? 27.723 -0.002 -31.090 1.00 80.31 93 LEU A N 1
ATOM 726 C CA . LEU A 1 93 ? 28.293 0.614 -29.906 1.00 80.31 93 LEU A CA 1
ATOM 727 C C . LEU A 1 93 ? 28.718 2.089 -30.143 1.00 80.31 93 LEU A C 1
ATOM 729 O O . LEU A 1 93 ? 28.543 2.931 -29.266 1.00 80.31 93 LEU A O 1
ATOM 733 N N . GLY A 1 94 ? 29.196 2.417 -31.351 1.00 75.62 94 GLY A N 1
ATOM 734 C CA . GLY A 1 94 ? 29.584 3.774 -31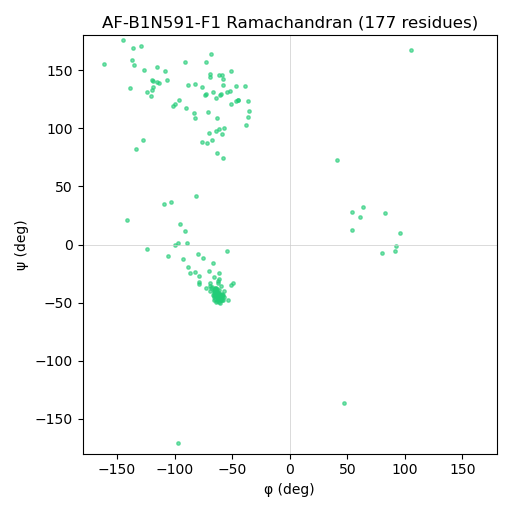.760 1.00 75.62 94 GLY A CA 1
ATOM 735 C C . GLY A 1 94 ? 28.442 4.796 -31.865 1.00 75.62 94 GLY A C 1
ATOM 736 O O . GLY A 1 94 ? 28.711 5.992 -31.848 1.00 75.62 94 GLY A O 1
ATOM 737 N N . GLU A 1 95 ? 27.184 4.358 -31.914 1.00 81.88 95 GLU A N 1
ATOM 738 C CA . GLU A 1 95 ? 26.000 5.222 -32.043 1.00 81.88 95 GLU A CA 1
ATOM 739 C C . GLU A 1 95 ? 25.290 5.487 -30.705 1.00 81.88 95 GLU A C 1
ATOM 741 O O . GLU A 1 95 ? 24.297 6.216 -30.647 1.00 81.88 95 GLU A O 1
ATOM 746 N N . LEU A 1 96 ? 25.795 4.912 -29.609 1.00 84.06 96 LEU A N 1
ATOM 747 C CA . LEU A 1 96 ? 25.171 5.028 -28.290 1.00 84.06 96 LEU A CA 1
ATOM 748 C C . LEU A 1 96 ? 25.516 6.313 -27.557 1.00 84.06 96 LEU A C 1
ATOM 750 O O . LEU A 1 96 ? 24.769 6.716 -26.670 1.00 84.06 96 LEU A O 1
ATOM 754 N N . LEU A 1 97 ? 26.642 6.948 -27.877 1.00 89.19 97 LEU A N 1
ATOM 755 C CA . LEU A 1 97 ? 27.093 8.120 -27.139 1.00 89.19 97 LEU A CA 1
ATOM 756 C C . LEU A 1 97 ? 26.051 9.246 -27.223 1.00 89.19 97 LEU A C 1
ATOM 758 O O . LEU A 1 97 ? 25.588 9.612 -28.299 1.00 89.19 97 LEU A O 1
ATOM 762 N N . GLY A 1 98 ? 25.674 9.796 -26.071 1.00 85.12 98 GLY A N 1
ATOM 763 C CA . GLY A 1 98 ? 24.677 10.856 -25.962 1.00 85.12 98 GLY A CA 1
ATOM 764 C C . GLY A 1 98 ? 23.222 10.388 -26.015 1.00 85.12 98 GLY A C 1
ATOM 765 O O . GLY A 1 98 ? 22.343 11.208 -25.747 1.00 85.12 98 GLY A O 1
ATOM 766 N N . LYS A 1 99 ? 22.948 9.107 -26.297 1.00 88.75 99 LYS A N 1
ATOM 767 C CA . LYS A 1 99 ? 21.586 8.560 -26.297 1.00 88.75 99 LYS A CA 1
ATOM 768 C C . LYS A 1 99 ? 21.014 8.494 -24.884 1.00 88.75 99 LYS A C 1
ATOM 770 O O . LYS A 1 99 ? 21.737 8.253 -23.911 1.00 88.75 99 LYS A O 1
ATOM 775 N N . ARG A 1 100 ? 19.698 8.691 -24.795 1.00 92.38 100 ARG A N 1
ATOM 776 C CA . ARG A 1 100 ? 18.931 8.493 -23.566 1.00 92.38 100 ARG A CA 1
ATOM 777 C C . ARG A 1 100 ? 18.595 7.014 -23.416 1.00 92.38 100 ARG A C 1
ATOM 779 O O . ARG A 1 100 ? 18.279 6.338 -24.395 1.00 92.38 100 ARG A O 1
ATOM 786 N N . VAL A 1 101 ? 18.709 6.508 -22.198 1.00 92.56 101 VAL A N 1
ATOM 787 C CA . VAL A 1 101 ? 18.568 5.089 -21.882 1.00 92.56 101 VAL A CA 1
ATOM 788 C C . VAL A 1 101 ? 17.747 4.878 -20.616 1.00 92.56 101 VAL A C 1
ATOM 790 O O . VAL A 1 101 ? 17.638 5.767 -19.773 1.00 92.56 101 VAL A O 1
ATOM 793 N N . GLN A 1 102 ? 17.197 3.678 -20.484 1.00 94.00 102 GLN A N 1
ATOM 794 C CA . GLN A 1 102 ? 16.600 3.149 -19.256 1.00 94.00 102 GLN A CA 1
ATOM 795 C C . GLN A 1 102 ? 17.184 1.764 -18.959 1.00 94.00 102 GLN A C 1
ATOM 797 O O . GLN A 1 102 ? 17.853 1.180 -19.821 1.00 94.00 102 GLN A O 1
ATOM 802 N N . ARG A 1 103 ? 16.900 1.212 -17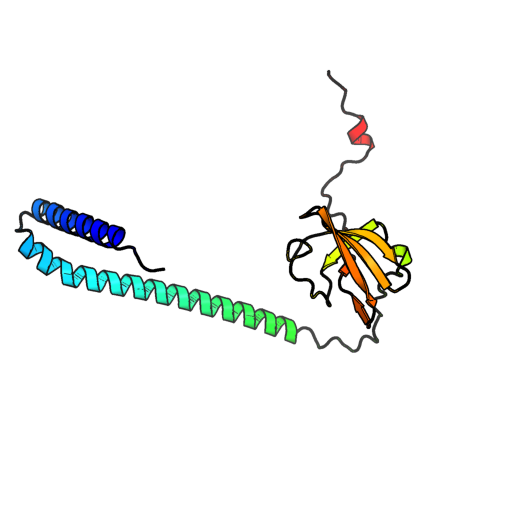.769 1.00 93.94 103 ARG A N 1
ATOM 803 C CA . ARG A 1 103 ? 17.166 -0.207 -17.488 1.00 93.94 103 ARG A CA 1
ATOM 804 C C . ARG A 1 103 ? 16.557 -1.107 -18.580 1.00 93.94 103 ARG A C 1
ATOM 806 O O . ARG A 1 103 ? 15.423 -0.895 -19.019 1.00 93.94 103 ARG A O 1
ATOM 813 N N . GLY A 1 104 ? 17.364 -2.045 -19.062 1.00 92.44 104 GLY A N 1
ATOM 814 C CA . GLY A 1 104 ? 17.072 -2.999 -20.130 1.00 92.44 104 GLY A CA 1
ATOM 815 C C . GLY A 1 104 ? 16.618 -4.357 -19.597 1.00 92.44 104 GLY A C 1
ATOM 816 O O . GLY A 1 104 ? 16.355 -4.512 -18.406 1.00 92.44 104 GLY A O 1
ATOM 817 N N . GLU A 1 105 ? 16.516 -5.335 -20.492 1.00 90.75 105 GLU A N 1
ATOM 818 C CA . GLU A 1 105 ? 15.957 -6.662 -20.195 1.00 90.75 105 GLU A CA 1
ATOM 819 C C . GLU A 1 105 ? 16.854 -7.489 -19.267 1.00 90.75 105 GLU A C 1
ATOM 821 O O . GLU A 1 105 ? 16.355 -8.183 -18.386 1.00 90.75 105 GLU A O 1
ATOM 826 N N . ASP A 1 106 ? 18.176 -7.355 -19.402 1.00 94.25 106 ASP A N 1
ATOM 827 C CA . ASP A 1 106 ? 19.149 -8.123 -18.615 1.00 94.25 106 ASP A CA 1
ATOM 828 C C . ASP A 1 106 ? 19.584 -7.427 -17.315 1.00 94.25 106 ASP A C 1
ATOM 830 O O . ASP A 1 106 ? 20.565 -7.833 -16.676 1.00 94.25 106 ASP A O 1
ATOM 834 N N . TRP A 1 107 ? 18.882 -6.356 -16.926 1.00 93.88 107 TRP A N 1
ATOM 835 C CA . TRP A 1 107 ? 19.221 -5.552 -15.758 1.00 93.88 107 TRP A CA 1
ATOM 836 C C . TRP A 1 107 ? 19.219 -6.377 -14.466 1.00 93.88 107 TRP A C 1
ATOM 838 O O . TRP A 1 107 ? 18.244 -7.040 -14.119 1.00 93.88 107 TRP A O 1
ATOM 848 N N . LYS A 1 108 ? 20.311 -6.267 -13.705 1.00 93.62 108 LYS A N 1
ATOM 849 C CA . LYS A 1 108 ? 20.526 -6.977 -12.431 1.00 93.62 108 LYS A CA 1
ATOM 850 C C . LYS A 1 108 ? 21.222 -6.119 -11.370 1.00 93.62 108 LYS A C 1
ATOM 852 O O . LYS A 1 108 ? 21.884 -6.645 -10.481 1.00 93.62 108 LYS A O 1
ATOM 857 N N . TRP A 1 109 ? 21.150 -4.799 -11.521 1.00 90.94 109 TRP A N 1
ATOM 858 C CA . TRP A 1 109 ? 21.961 -3.835 -10.768 1.00 90.94 109 TRP A CA 1
ATOM 859 C C . TRP A 1 109 ? 21.134 -3.041 -9.753 1.00 90.94 109 TRP A C 1
ATOM 861 O O . TRP A 1 109 ? 21.392 -1.857 -9.540 1.00 90.94 109 TRP A O 1
ATOM 871 N N . ASP A 1 110 ? 20.136 -3.696 -9.153 1.00 92.75 110 ASP A N 1
ATOM 872 C CA . ASP A 1 110 ? 19.196 -3.110 -8.190 1.00 92.75 110 ASP A CA 1
ATOM 873 C C . ASP A 1 110 ? 18.634 -1.764 -8.686 1.00 92.75 110 ASP A C 1
ATOM 875 O O . ASP A 1 110 ? 18.294 -1.636 -9.862 1.00 92.75 110 ASP A O 1
ATOM 879 N N . ASP A 1 111 ? 18.549 -0.751 -7.826 1.00 93.25 111 ASP A N 1
ATOM 880 C CA . ASP A 1 111 ? 18.046 0.583 -8.172 1.00 93.25 111 ASP A CA 1
ATOM 881 C C . ASP A 1 111 ? 19.175 1.608 -8.343 1.00 93.25 111 ASP A C 1
ATOM 883 O O . ASP A 1 111 ? 19.039 2.778 -7.990 1.00 93.25 111 ASP A O 1
ATOM 887 N N . GLN A 1 112 ? 20.317 1.192 -8.901 1.00 89.56 112 GLN A N 1
ATOM 888 C CA . GLN A 1 112 ? 21.428 2.112 -9.183 1.00 89.56 112 GLN A CA 1
ATOM 889 C C . GLN A 1 112 ? 21.075 3.227 -10.176 1.00 89.56 112 GLN A C 1
ATOM 891 O O . GLN A 1 112 ? 21.713 4.279 -10.159 1.00 89.56 112 GLN A O 1
ATOM 896 N N . ASP A 1 113 ? 20.075 3.000 -11.023 1.00 90.56 113 ASP A N 1
ATOM 897 C CA . ASP A 1 113 ? 19.470 3.988 -11.918 1.00 90.56 113 ASP A CA 1
ATOM 898 C C . ASP A 1 113 ? 18.457 4.910 -11.215 1.00 90.56 113 ASP A C 1
ATOM 900 O O . ASP A 1 113 ? 18.019 5.896 -11.803 1.00 90.56 113 ASP A O 1
ATOM 904 N N . GLY A 1 114 ? 18.105 4.639 -9.954 1.00 87.38 114 GLY A N 1
ATOM 905 C CA . GLY A 1 114 ? 17.092 5.365 -9.185 1.00 87.38 114 GLY A CA 1
ATOM 906 C C . GLY A 1 114 ? 15.703 4.725 -9.192 1.00 87.38 114 GLY A C 1
ATOM 907 O O . GLY A 1 114 ? 14.755 5.356 -8.731 1.00 87.38 114 GLY A O 1
ATOM 908 N N . GLY A 1 115 ? 15.563 3.495 -9.696 1.00 85.06 115 GLY A N 1
ATOM 909 C CA . GLY A 1 115 ? 14.283 2.783 -9.721 1.00 85.06 115 GLY A CA 1
ATOM 910 C C . GLY A 1 115 ? 13.648 2.716 -11.109 1.00 85.06 115 GLY A C 1
ATOM 911 O O . GLY A 1 115 ? 14.058 3.406 -12.047 1.00 85.06 115 GLY A O 1
ATOM 912 N N . ILE A 1 116 ? 12.621 1.870 -11.242 1.00 80.69 116 ILE A N 1
ATOM 913 C CA . ILE A 1 116 ? 11.893 1.653 -12.501 1.00 80.69 116 ILE A CA 1
ATOM 914 C C . ILE A 1 116 ? 11.370 2.986 -13.052 1.00 80.69 116 ILE A C 1
ATOM 916 O O . ILE A 1 116 ? 10.723 3.752 -12.344 1.00 80.69 116 ILE A O 1
ATOM 920 N N . GLY A 1 117 ? 11.624 3.233 -14.339 1.00 82.88 117 GLY A N 1
ATOM 921 C CA . GLY A 1 117 ? 11.206 4.455 -15.034 1.00 82.88 117 GLY A CA 1
ATOM 922 C C . GLY A 1 117 ? 12.242 5.580 -15.008 1.00 82.88 117 GLY A C 1
ATOM 923 O O . GLY A 1 117 ? 12.054 6.579 -15.700 1.00 82.88 117 GLY A O 1
ATOM 924 N N . SER A 1 118 ? 13.350 5.413 -14.282 1.00 87.56 118 SER A N 1
ATOM 925 C CA . SER A 1 118 ? 14.447 6.380 -14.290 1.00 87.56 118 SER A CA 1
ATOM 926 C C . SER A 1 118 ? 15.191 6.396 -15.622 1.00 87.56 118 SER A C 1
ATOM 928 O O . SER A 1 118 ? 15.387 5.362 -16.265 1.00 87.56 118 SER A O 1
ATOM 930 N N . PHE A 1 119 ? 15.625 7.589 -16.025 1.00 92.62 119 PHE A N 1
ATOM 931 C CA . PHE A 1 119 ? 16.358 7.814 -17.264 1.00 92.62 119 PHE A CA 1
ATOM 932 C C . PHE A 1 119 ? 17.826 8.124 -16.998 1.00 92.62 119 PHE A C 1
ATOM 934 O O . PHE A 1 119 ? 18.198 8.724 -15.986 1.00 92.62 119 PHE A O 1
ATOM 941 N N . GLY A 1 120 ? 18.663 7.729 -17.947 1.00 93.06 120 GLY A N 1
ATOM 942 C CA . GLY A 1 120 ? 20.074 8.064 -17.971 1.00 93.06 120 GLY A CA 1
ATOM 943 C C . GLY A 1 120 ? 20.529 8.473 -19.359 1.00 93.06 120 GLY A C 1
ATOM 944 O O . GLY A 1 120 ? 19.827 8.292 -20.354 1.00 93.06 120 GLY A O 1
ATOM 945 N N . LYS A 1 121 ? 21.739 9.016 -19.426 1.00 94.31 121 LYS A N 1
ATOM 946 C CA . LYS A 1 121 ? 22.408 9.391 -20.668 1.00 94.31 121 LYS A CA 1
ATOM 947 C C . LYS A 1 121 ? 23.703 8.613 -20.807 1.00 94.31 121 LYS A C 1
ATOM 949 O O . LYS A 1 121 ? 24.500 8.557 -19.871 1.00 94.31 121 LYS A O 1
ATOM 954 N N . VAL A 1 122 ? 23.942 8.033 -21.978 1.00 93.62 122 VAL A N 1
ATOM 955 C CA . VAL A 1 122 ? 25.227 7.393 -22.272 1.00 93.62 122 VAL A CA 1
ATOM 956 C C . VAL A 1 122 ? 26.289 8.480 -22.421 1.00 93.62 122 VAL A C 1
ATOM 958 O O . VAL A 1 122 ? 26.254 9.284 -23.352 1.00 93.62 122 VAL A O 1
ATOM 961 N N . VAL A 1 123 ? 27.246 8.498 -21.502 1.00 92.12 123 VAL A N 1
ATOM 962 C CA . VAL A 1 123 ? 28.345 9.477 -21.449 1.00 92.12 123 VAL A CA 1
ATOM 963 C C . VAL A 1 123 ? 29.680 8.883 -21.888 1.00 92.12 123 VAL A C 1
ATOM 965 O O . VAL A 1 123 ? 30.654 9.605 -22.081 1.00 92.12 123 VAL A O 1
ATOM 968 N N . GLY A 1 124 ? 29.749 7.564 -22.065 1.00 89.12 124 GLY A N 1
ATOM 969 C CA . GLY A 1 124 ? 30.953 6.901 -22.536 1.00 89.12 124 GLY A CA 1
ATOM 970 C C . GLY A 1 124 ? 30.671 5.513 -23.073 1.00 89.12 124 GLY A C 1
ATOM 971 O O . GLY A 1 124 ? 29.708 4.854 -22.695 1.00 89.12 124 GLY A O 1
ATOM 972 N N . VAL A 1 125 ? 31.545 5.058 -23.955 1.00 89.31 125 VAL A N 1
ATOM 973 C CA . VAL A 1 125 ? 31.404 3.796 -24.665 1.00 89.31 125 VAL A CA 1
ATOM 974 C C . VAL A 1 125 ? 32.773 3.122 -24.714 1.00 89.31 125 VAL A C 1
ATOM 976 O O . VAL A 1 125 ? 33.773 3.778 -25.000 1.00 89.31 125 VAL A O 1
ATOM 979 N N . LYS A 1 126 ? 32.841 1.819 -24.425 1.00 81.62 126 LYS A N 1
ATOM 980 C CA . LYS A 1 126 ? 34.080 1.034 -24.470 1.00 81.62 126 LYS A CA 1
ATOM 981 C C . LYS A 1 126 ? 33.933 -0.109 -25.468 1.00 81.62 126 LYS A C 1
ATOM 983 O O . LYS A 1 126 ? 33.007 -0.904 -25.342 1.00 81.62 126 LYS A O 1
ATOM 988 N N . GLY A 1 127 ? 34.886 -0.225 -26.402 1.00 73.12 127 GLY A N 1
ATOM 989 C CA . GLY A 1 127 ? 34.892 -1.169 -27.539 1.00 73.12 127 GLY A CA 1
ATOM 990 C C . GLY A 1 127 ? 34.713 -2.661 -27.219 1.00 73.12 127 GLY A C 1
ATOM 991 O O . GLY A 1 127 ? 34.587 -3.467 -28.129 1.00 73.12 127 GLY A O 1
ATOM 992 N N . ASN A 1 128 ? 34.681 -3.038 -25.942 1.00 79.38 128 ASN A N 1
ATOM 993 C CA . ASN A 1 128 ? 34.404 -4.389 -25.465 1.00 79.38 128 ASN A CA 1
ATOM 994 C C . ASN A 1 128 ? 32.922 -4.609 -25.090 1.00 79.38 128 ASN A C 1
ATOM 996 O O . ASN A 1 128 ? 32.643 -5.533 -24.335 1.00 79.38 128 ASN A O 1
ATOM 1000 N N . GLY A 1 129 ? 32.000 -3.749 -25.539 1.00 82.81 129 GLY A N 1
ATOM 1001 C CA . GLY A 1 129 ? 30.559 -3.902 -25.298 1.00 82.81 129 GLY A CA 1
ATOM 1002 C C . GLY A 1 129 ? 30.080 -3.392 -23.936 1.00 82.81 129 GLY A C 1
ATOM 1003 O O . GLY A 1 129 ? 29.093 -3.886 -23.402 1.00 82.81 129 GLY A O 1
ATOM 1004 N N . TRP A 1 130 ? 30.776 -2.416 -23.347 1.00 90.44 130 TRP A N 1
ATOM 1005 C CA . TRP A 1 130 ? 30.336 -1.749 -22.117 1.00 90.44 130 TRP A CA 1
ATOM 1006 C C . TRP A 1 130 ? 30.041 -0.275 -22.377 1.00 90.44 130 TRP A C 1
ATOM 1008 O O . TRP A 1 130 ? 30.807 0.408 -23.060 1.00 90.44 130 TRP A O 1
ATOM 1018 N N . VAL A 1 131 ? 28.978 0.238 -21.766 1.00 93.62 131 VAL A N 1
ATOM 1019 C CA . VAL A 1 131 ? 28.587 1.651 -21.843 1.00 93.62 131 VAL A CA 1
ATOM 1020 C C . VAL A 1 131 ? 28.600 2.284 -20.462 1.00 93.62 131 VAL A C 1
ATOM 1022 O O . VAL A 1 131 ? 28.226 1.646 -19.486 1.00 93.62 131 VAL A O 1
ATOM 1025 N N . LYS A 1 132 ? 29.055 3.533 -20.368 1.00 94.12 132 LYS A N 1
ATOM 1026 C CA . LYS A 1 132 ? 29.003 4.359 -19.162 1.00 94.12 132 LYS A CA 1
ATOM 1027 C C . LYS A 1 132 ? 27.770 5.250 -19.245 1.00 94.12 132 LYS A C 1
ATOM 1029 O O . LYS A 1 132 ? 27.629 5.999 -20.211 1.00 94.12 132 LYS A O 1
ATOM 1034 N N . VAL A 1 133 ? 26.910 5.176 -18.241 1.00 95.06 133 VAL A N 1
ATOM 1035 C CA . VAL A 1 133 ? 25.656 5.928 -18.167 1.00 95.06 133 VAL A CA 1
ATOM 1036 C C . VAL A 1 133 ? 25.697 6.833 -16.949 1.00 95.06 133 VAL A C 1
ATOM 1038 O O . VAL A 1 133 ? 26.112 6.396 -15.878 1.00 95.06 133 VAL A O 1
ATOM 1041 N N . GLN A 1 134 ? 25.276 8.079 -17.137 1.00 94.12 134 GLN A N 1
ATOM 1042 C CA . GLN A 1 134 ? 24.979 9.019 -16.066 1.00 94.12 134 GLN A CA 1
ATOM 1043 C C . GLN A 1 134 ? 23.468 9.043 -15.843 1.00 94.12 134 GLN A C 1
ATOM 1045 O O . GLN A 1 134 ? 22.726 9.349 -16.779 1.00 94.12 134 GLN A O 1
ATOM 1050 N N . TRP A 1 135 ? 23.009 8.716 -14.637 1.00 93.38 135 TRP A N 1
ATOM 1051 C CA . TRP A 1 135 ? 21.578 8.682 -14.321 1.00 93.38 135 TRP A CA 1
ATOM 1052 C C . TRP A 1 135 ? 21.076 10.047 -13.850 1.00 93.38 135 TRP A C 1
ATOM 1054 O O . TRP A 1 135 ? 21.730 10.728 -13.060 1.00 93.38 135 TRP A O 1
ATOM 1064 N N . GLU A 1 136 ? 19.902 10.457 -14.330 1.00 88.06 136 GLU A N 1
ATOM 1065 C CA . GLU A 1 136 ? 19.314 11.771 -14.031 1.00 88.06 136 GLU A CA 1
ATOM 1066 C C . GLU A 1 136 ? 18.873 11.885 -12.560 1.00 88.06 136 GLU A C 1
ATOM 1068 O O . GLU A 1 136 ? 18.986 12.953 -11.960 1.00 88.06 136 GLU A O 1
ATOM 1073 N N . SER A 1 137 ? 18.422 10.774 -11.969 1.00 80.31 137 SER A N 1
ATOM 1074 C CA . SER A 1 137 ? 17.858 10.686 -10.614 1.00 80.31 137 SER A CA 1
ATOM 1075 C C . SER A 1 137 ? 18.871 10.996 -9.507 1.00 80.31 137 SER A C 1
ATOM 1077 O O . SER A 1 137 ? 18.556 11.693 -8.545 1.00 80.31 137 SER A O 1
ATOM 1079 N N . SER A 1 138 ? 20.098 10.492 -9.638 1.00 76.75 138 SER A N 1
ATOM 1080 C CA . SER A 1 138 ? 21.123 10.554 -8.588 1.00 76.75 138 SER A CA 1
ATOM 1081 C C . SER A 1 138 ? 22.424 11.219 -9.042 1.00 76.75 138 SER A C 1
ATOM 1083 O O . SER A 1 138 ? 23.334 11.398 -8.231 1.00 76.75 138 SER A O 1
ATOM 1085 N N . ARG A 1 139 ? 22.530 11.595 -10.328 1.00 74.75 139 ARG A N 1
ATOM 1086 C CA . ARG A 1 139 ? 23.758 12.081 -10.989 1.00 74.75 139 ARG A CA 1
ATOM 1087 C C . ARG A 1 139 ? 24.962 11.143 -10.853 1.00 74.75 139 ARG A C 1
ATOM 1089 O O . ARG A 1 139 ? 26.084 11.547 -11.162 1.00 74.75 139 ARG A O 1
ATOM 1096 N N . ASN A 1 140 ? 24.749 9.905 -10.409 1.00 82.06 140 ASN A N 1
ATOM 1097 C CA . ASN A 1 140 ? 25.789 8.895 -10.366 1.00 82.06 140 ASN A CA 1
ATOM 1098 C C . ASN A 1 140 ? 26.116 8.418 -11.790 1.00 82.06 140 ASN A C 1
ATOM 1100 O O . ASN A 1 140 ? 25.322 8.539 -12.726 1.00 82.06 140 ASN A O 1
ATOM 1104 N N . GLU A 1 141 ? 27.320 7.879 -11.952 1.00 91.25 141 GLU A N 1
ATOM 1105 C CA . GLU A 1 141 ? 27.759 7.284 -13.206 1.00 91.25 141 GLU A CA 1
ATOM 1106 C C . GLU A 1 141 ? 28.189 5.846 -12.963 1.00 91.25 141 GLU A C 1
ATOM 1108 O O . GLU A 1 141 ? 29.008 5.585 -12.080 1.00 91.25 141 GLU A O 1
ATOM 1113 N N . ASN A 1 142 ? 27.701 4.916 -13.780 1.00 93.69 142 ASN A N 1
ATOM 1114 C CA . ASN A 1 142 ? 28.177 3.537 -13.739 1.00 93.69 142 ASN A CA 1
ATOM 1115 C C . ASN A 1 142 ? 28.218 2.895 -15.131 1.00 93.69 142 ASN A C 1
ATOM 1117 O O . ASN A 1 142 ? 27.880 3.532 -16.130 1.00 93.69 142 ASN A O 1
ATOM 1121 N N . ARG A 1 143 ? 28.726 1.661 -15.217 1.00 93.62 143 ARG A N 1
ATOM 1122 C CA . ARG A 1 143 ? 28.928 0.929 -16.470 1.00 93.62 143 ARG A CA 1
ATOM 1123 C C . ARG A 1 143 ? 28.025 -0.293 -16.573 1.00 93.62 143 ARG A C 1
ATOM 1125 O O . ARG A 1 143 ? 27.907 -1.053 -15.621 1.00 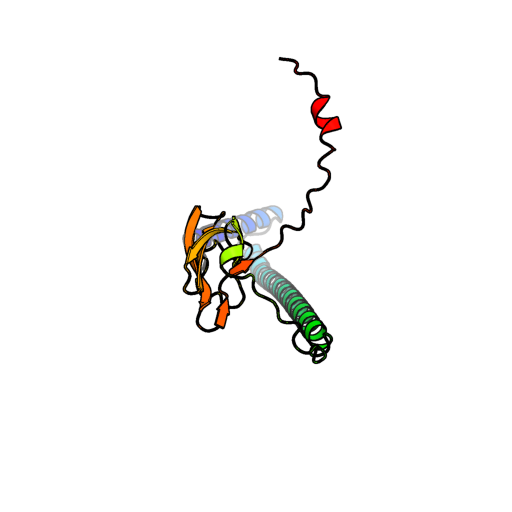93.62 143 ARG A O 1
ATOM 1132 N N . TYR A 1 144 ? 27.484 -0.504 -17.767 1.00 95.12 144 TYR A N 1
ATOM 1133 C CA . TYR A 1 144 ? 26.463 -1.507 -18.060 1.00 95.12 144 TYR A CA 1
ATOM 1134 C C . TYR A 1 144 ? 26.780 -2.269 -19.351 1.00 95.12 144 TYR A C 1
ATOM 1136 O O . TYR A 1 144 ? 27.498 -1.755 -20.219 1.00 95.12 144 TYR A O 1
ATOM 1144 N N . ARG A 1 145 ? 26.277 -3.503 -19.469 1.00 94.81 145 ARG A N 1
ATOM 1145 C CA . ARG A 1 145 ? 26.522 -4.376 -20.626 1.00 94.81 145 ARG A CA 1
ATOM 1146 C C . ARG A 1 145 ? 25.688 -3.951 -21.832 1.00 94.81 145 ARG A C 1
ATOM 1148 O O . ARG A 1 145 ? 24.493 -3.693 -21.715 1.00 94.81 145 ARG A O 1
ATOM 1155 N N . TRP A 1 146 ? 26.342 -3.923 -22.988 1.00 90.38 146 TRP A N 1
ATOM 1156 C CA . TRP A 1 146 ? 25.757 -3.745 -24.311 1.00 90.38 146 TRP A CA 1
ATOM 1157 C C . TRP A 1 146 ? 26.358 -4.792 -25.260 1.00 90.38 146 TRP A C 1
ATOM 1159 O O . TRP A 1 146 ? 27.340 -4.537 -25.963 1.00 90.38 146 TRP A O 1
ATOM 1169 N N . GLY A 1 147 ? 25.805 -6.006 -25.215 1.00 85.88 147 GLY A N 1
ATOM 1170 C CA . GLY A 1 147 ? 26.222 -7.150 -26.034 1.00 85.88 147 GLY A CA 1
ATOM 1171 C C . GLY A 1 147 ? 27.272 -8.068 -25.395 1.00 85.88 147 GLY A C 1
ATOM 1172 O O . GLY A 1 147 ? 27.637 -9.084 -25.987 1.00 85.88 147 GLY A O 1
ATOM 1173 N N . VAL A 1 148 ? 27.742 -7.765 -24.181 1.00 86.56 148 VAL A N 1
ATOM 1174 C CA . VAL A 1 148 ? 28.641 -8.650 -23.413 1.00 86.56 148 VAL A CA 1
ATOM 1175 C C . VAL A 1 148 ? 27.840 -9.826 -22.875 1.00 86.56 148 VAL A C 1
ATOM 1177 O O . VAL A 1 148 ? 26.800 -9.619 -22.261 1.00 86.56 148 VAL A O 1
ATOM 1180 N N . ASP A 1 149 ? 28.312 -11.051 -23.109 1.00 86.94 149 ASP A N 1
ATOM 1181 C CA . ASP A 1 149 ? 27.599 -12.295 -22.772 1.00 86.94 149 ASP A CA 1
ATOM 1182 C C . ASP A 1 149 ? 26.180 -12.370 -23.357 1.00 86.94 149 ASP A C 1
ATOM 1184 O O . ASP A 1 149 ? 25.305 -13.024 -22.798 1.00 86.94 149 ASP A O 1
ATOM 1188 N N . LYS A 1 150 ? 25.956 -11.696 -24.497 1.00 86.38 150 LYS A N 1
ATOM 1189 C CA . LYS A 1 150 ? 24.632 -11.520 -25.119 1.00 86.38 150 LYS A CA 1
ATOM 1190 C C . LYS A 1 150 ? 23.628 -10.776 -24.226 1.00 86.38 150 LYS A C 1
ATOM 1192 O O . LYS A 1 150 ? 22.432 -10.929 -24.432 1.00 86.38 150 LYS A O 1
ATOM 1197 N N . ALA A 1 151 ? 24.120 -9.977 -23.276 1.00 86.88 151 ALA A N 1
ATOM 1198 C CA . ALA A 1 151 ? 23.300 -9.212 -22.352 1.00 86.88 151 ALA A CA 1
ATOM 1199 C C . ALA A 1 151 ? 23.290 -7.709 -22.670 1.00 86.88 151 ALA A C 1
ATOM 1201 O O . ALA A 1 151 ? 24.323 -7.107 -22.997 1.00 86.88 151 ALA A O 1
ATOM 1202 N N . TYR A 1 152 ? 22.122 -7.102 -22.500 1.00 92.25 152 TYR A N 1
ATOM 1203 C CA . TYR A 1 152 ? 21.826 -5.691 -22.693 1.00 92.25 152 TYR A CA 1
ATOM 1204 C C . TYR A 1 152 ? 21.161 -5.144 -21.428 1.00 92.25 152 TYR A C 1
ATOM 1206 O O . TYR A 1 152 ? 19.942 -5.151 -21.257 1.00 92.25 152 TYR A O 1
ATOM 1214 N N . ASP A 1 153 ? 21.999 -4.658 -20.513 1.00 94.44 153 ASP A N 1
ATOM 1215 C CA . ASP A 1 153 ? 21.554 -4.127 -19.223 1.00 94.44 153 ASP A CA 1
ATOM 1216 C C . ASP A 1 153 ? 20.799 -2.802 -19.383 1.00 94.44 153 ASP A C 1
ATOM 1218 O O . ASP A 1 153 ? 20.029 -2.426 -18.511 1.00 94.44 153 ASP A O 1
ATOM 1222 N N . VAL A 1 154 ? 21.012 -2.069 -20.476 1.00 92.69 154 VAL A N 1
ATOM 1223 C CA . VAL A 1 154 ? 20.321 -0.807 -20.766 1.00 92.69 154 VAL A CA 1
ATOM 1224 C C . VAL A 1 154 ? 19.694 -0.859 -22.149 1.00 92.69 154 VAL A C 1
ATOM 1226 O O . VAL A 1 154 ? 20.222 -1.509 -23.048 1.00 92.69 154 VAL A O 1
ATOM 1229 N N . LYS A 1 155 ? 18.584 -0.145 -22.328 1.00 93.50 155 LYS A N 1
ATOM 1230 C CA . LYS A 1 155 ? 17.915 0.026 -23.622 1.00 93.50 155 LYS A CA 1
ATOM 1231 C C . LYS A 1 155 ? 17.877 1.497 -24.003 1.00 93.50 155 LYS A C 1
ATOM 1233 O O . LYS A 1 155 ? 17.678 2.351 -23.139 1.00 93.50 155 LYS A O 1
ATOM 1238 N N . VAL A 1 156 ? 18.069 1.791 -25.286 1.00 90.62 156 VAL A N 1
ATOM 1239 C CA . VAL A 1 156 ? 17.898 3.148 -25.816 1.00 90.62 156 VAL A CA 1
ATOM 1240 C C . VAL A 1 156 ? 16.410 3.451 -25.865 1.00 90.62 156 VAL A C 1
ATOM 1242 O O . VAL A 1 156 ? 15.630 2.653 -26.376 1.00 90.62 156 VAL A O 1
ATOM 1245 N N . VAL A 1 157 ? 16.029 4.592 -25.305 1.00 88.06 157 VAL A N 1
ATOM 1246 C CA . VAL A 1 157 ? 14.680 5.131 -25.443 1.00 88.06 157 VAL A CA 1
ATOM 1247 C C . VAL A 1 157 ? 14.732 6.226 -26.494 1.00 88.06 157 VAL A C 1
ATOM 1249 O O . VAL A 1 157 ? 15.474 7.201 -26.356 1.00 88.06 157 VAL A O 1
ATOM 1252 N N . GLU A 1 158 ? 13.982 6.040 -27.576 1.00 68.94 158 GLU A N 1
ATOM 1253 C CA . GLU A 1 158 ? 13.729 7.129 -28.509 1.00 68.94 158 GLU A CA 1
ATOM 1254 C C . GLU A 1 158 ? 12.930 8.189 -27.755 1.00 68.94 158 GLU A C 1
ATOM 1256 O O . GLU A 1 158 ? 11.911 7.890 -27.127 1.00 68.94 158 GLU A O 1
ATOM 1261 N N . ILE A 1 159 ? 13.423 9.427 -27.761 1.00 54.94 159 ILE A N 1
ATOM 1262 C CA . ILE A 1 159 ? 12.572 10.551 -27.400 1.00 54.94 159 ILE A CA 1
ATOM 1263 C C . ILE A 1 159 ? 11.606 10.657 -28.572 1.00 54.94 159 ILE A C 1
ATOM 1265 O O . ILE A 1 159 ? 11.946 11.201 -29.618 1.00 54.94 159 ILE A O 1
ATOM 1269 N N . VAL A 1 160 ? 10.430 10.051 -28.429 1.00 45.09 160 VAL A N 1
ATOM 1270 C CA . VAL A 1 160 ? 9.276 10.524 -29.180 1.00 45.09 160 VAL A CA 1
ATOM 1271 C C . VAL A 1 160 ? 9.078 11.930 -28.636 1.00 45.09 160 VAL A C 1
ATOM 1273 O O . VAL A 1 160 ? 8.796 12.078 -27.445 1.00 45.09 160 VAL A O 1
ATOM 1276 N N . ASP A 1 161 ? 9.378 12.945 -29.441 1.00 44.34 161 ASP A N 1
ATOM 1277 C CA . ASP A 1 161 ? 9.109 14.339 -29.103 1.00 44.34 161 ASP A CA 1
ATOM 1278 C C . ASP A 1 161 ? 7.589 14.509 -28.972 1.00 44.34 161 ASP A C 1
ATOM 1280 O O . ASP A 1 161 ? 6.919 15.020 -29.860 1.00 44.34 161 ASP A O 1
ATOM 1284 N N . ASP A 1 162 ? 7.035 14.088 -27.836 1.00 44.72 162 ASP A N 1
ATOM 1285 C CA . ASP A 1 162 ? 5.727 14.504 -27.333 1.00 44.72 162 ASP A CA 1
ATOM 1286 C C . ASP A 1 162 ? 5.880 15.869 -26.634 1.00 44.72 162 ASP A C 1
ATOM 1288 O O . ASP A 1 162 ? 5.369 16.134 -25.544 1.00 44.72 162 ASP A O 1
ATOM 1292 N N . LEU A 1 163 ? 6.674 16.746 -27.257 1.00 43.84 163 LEU A N 1
ATOM 1293 C CA . LEU A 1 163 ? 6.689 18.165 -26.962 1.00 43.84 163 LEU A CA 1
ATOM 1294 C C . LEU A 1 163 ? 5.439 18.737 -27.620 1.00 43.84 163 LEU A C 1
ATOM 1296 O O . LEU A 1 163 ? 5.470 19.174 -28.769 1.00 43.84 163 LEU A O 1
ATOM 1300 N N . GLY A 1 164 ? 4.336 18.709 -26.873 1.00 45.97 164 GLY A N 1
ATOM 1301 C CA . GLY A 1 164 ? 3.195 19.566 -27.151 1.00 45.97 164 GLY A CA 1
ATOM 1302 C C . GLY A 1 164 ? 3.680 20.989 -27.437 1.00 45.97 164 GLY A C 1
ATOM 1303 O O . GLY A 1 164 ? 4.421 21.570 -26.645 1.00 45.97 164 GLY A O 1
ATOM 1304 N N . ASP A 1 165 ? 3.291 21.491 -28.606 1.00 55.31 165 ASP A N 1
ATOM 1305 C CA . ASP A 1 165 ? 3.294 22.890 -29.023 1.00 55.31 165 ASP A CA 1
ATOM 1306 C C . ASP A 1 165 ? 4.522 23.717 -28.606 1.00 55.31 165 ASP A C 1
ATOM 1308 O O . ASP A 1 165 ? 4.437 24.633 -27.785 1.00 55.31 165 ASP A O 1
ATOM 1312 N N . ILE A 1 166 ? 5.672 23.468 -29.242 1.00 49.03 166 ILE A N 1
ATOM 1313 C CA . ILE A 1 166 ? 6.670 24.534 -29.396 1.00 49.03 166 ILE A CA 1
ATOM 1314 C C . ILE A 1 166 ? 6.239 25.375 -30.604 1.00 49.03 166 ILE A C 1
ATOM 1316 O O . ILE A 1 166 ? 6.343 24.893 -31.736 1.00 49.03 166 ILE A O 1
ATOM 1320 N N . PRO A 1 167 ? 5.758 26.617 -30.408 1.00 57.38 167 PRO A N 1
ATOM 1321 C CA . PRO A 1 167 ? 5.398 27.474 -31.526 1.00 57.38 167 PRO A CA 1
ATOM 1322 C C . PRO A 1 167 ? 6.627 27.750 -32.410 1.00 57.38 167 PRO A C 1
ATOM 1324 O O . PRO A 1 167 ? 7.746 27.847 -31.882 1.00 57.38 167 PRO A O 1
ATOM 1327 N N . PRO A 1 168 ? 6.450 27.884 -33.739 1.00 59.66 168 PRO A N 1
ATOM 1328 C CA . PRO A 1 168 ? 7.541 28.091 -34.688 1.00 59.66 168 PRO A CA 1
ATOM 1329 C C . PRO A 1 168 ? 8.467 29.242 -34.278 1.00 59.66 168 PRO A C 1
ATOM 1331 O O . PRO A 1 168 ? 8.030 30.230 -33.687 1.00 59.66 168 PRO A O 1
ATOM 1334 N N . LEU A 1 169 ? 9.754 29.142 -34.635 1.00 49.97 169 LEU A N 1
ATOM 1335 C CA . LEU A 1 169 ? 10.797 30.127 -34.301 1.00 49.97 169 LEU A CA 1
ATOM 1336 C C . LEU A 1 169 ? 10.375 31.573 -34.640 1.00 49.97 169 LEU A C 1
ATOM 1338 O O . LEU A 1 169 ? 10.690 32.511 -33.917 1.00 49.97 169 LEU A O 1
ATOM 1342 N N . GLU A 1 170 ? 9.585 31.736 -35.697 1.00 57.56 170 GLU A N 1
ATOM 1343 C CA . GLU A 1 170 ? 9.006 32.994 -36.183 1.00 57.56 170 GLU A CA 1
ATOM 1344 C C . GLU A 1 170 ? 8.069 33.686 -35.175 1.00 57.56 170 GLU A C 1
ATOM 1346 O O . GLU A 1 170 ? 7.975 34.915 -35.147 1.00 57.56 170 GLU A O 1
ATOM 1351 N N . GLU A 1 171 ? 7.399 32.917 -34.318 1.00 56.62 171 GLU A N 1
ATOM 1352 C CA . GLU A 1 171 ? 6.481 33.408 -33.288 1.00 56.62 171 GLU A CA 1
ATOM 1353 C C . GLU A 1 171 ? 7.223 33.768 -31.988 1.00 56.62 171 GLU A C 1
ATOM 1355 O O . GLU A 1 171 ? 6.802 34.649 -31.235 1.00 56.62 171 GLU A O 1
ATOM 1360 N N . GLN A 1 172 ? 8.395 33.166 -31.766 1.00 50.69 172 GLN A N 1
ATOM 1361 C CA . GLN A 1 172 ? 9.255 33.436 -30.610 1.00 50.69 172 GLN A CA 1
ATOM 1362 C C . GLN A 1 172 ? 10.071 34.731 -30.768 1.00 50.69 172 GLN A C 1
ATOM 1364 O O . GLN A 1 172 ? 10.374 35.391 -29.775 1.00 50.69 172 GLN A O 1
ATOM 1369 N N . ILE A 1 173 ? 10.366 35.149 -32.005 1.00 54.41 173 ILE A N 1
ATOM 1370 C CA . ILE A 1 173 ? 11.123 36.383 -32.303 1.00 54.41 173 ILE A CA 1
ATOM 1371 C C . ILE A 1 173 ? 10.257 37.652 -32.112 1.00 54.41 173 ILE A C 1
ATOM 1373 O O . ILE A 1 173 ? 10.775 38.766 -32.068 1.00 54.41 173 ILE A O 1
ATOM 1377 N N . LYS A 1 174 ? 8.930 37.520 -31.956 1.00 51.38 174 LYS A N 1
ATOM 1378 C CA . LYS A 1 174 ? 7.996 38.661 -31.883 1.00 51.38 174 LYS A CA 1
ATOM 1379 C C . LYS A 1 174 ? 7.731 39.234 -30.491 1.00 51.38 174 LYS A C 1
ATOM 1381 O O . LYS A 1 174 ? 6.942 40.172 -30.394 1.00 51.38 174 LYS A O 1
ATOM 1386 N N . LYS A 1 175 ? 8.344 38.740 -29.412 1.00 46.22 175 LYS A N 1
ATOM 1387 C CA . LYS A 1 175 ? 8.137 39.358 -28.090 1.00 46.22 175 LYS A CA 1
ATOM 1388 C C . LYS A 1 175 ? 9.063 40.570 -27.924 1.00 46.22 175 LYS A C 1
ATOM 1390 O O . LYS A 1 175 ? 10.276 40.379 -27.869 1.00 46.22 175 LYS A O 1
ATOM 1395 N N . PRO A 1 176 ? 8.534 41.808 -27.847 1.00 47.22 176 PRO A N 1
ATOM 1396 C CA . PRO A 1 176 ? 9.367 42.964 -27.571 1.00 47.22 176 PRO A CA 1
ATOM 1397 C C . PRO A 1 176 ? 9.925 42.859 -26.153 1.00 47.22 176 PRO A C 1
ATOM 1399 O O . PRO A 1 176 ? 9.194 42.613 -25.194 1.00 47.22 176 PRO A O 1
ATOM 1402 N N . THR A 1 177 ? 11.231 43.070 -26.032 1.00 46.34 177 THR A N 1
ATOM 1403 C CA . THR A 1 177 ? 11.912 43.288 -24.761 1.00 46.34 177 THR A CA 1
ATOM 1404 C C . THR A 1 177 ? 11.392 44.593 -24.156 1.00 46.34 177 THR A C 1
ATOM 1406 O O . THR A 1 177 ? 11.835 45.674 -24.541 1.00 46.34 177 THR A O 1
ATOM 1409 N N . SER A 1 178 ? 10.436 44.520 -23.231 1.00 45.19 178 SER A N 1
ATOM 1410 C CA . SER A 1 178 ? 10.255 45.587 -22.246 1.00 45.19 178 SER A CA 1
ATOM 1411 C C . SER A 1 178 ? 11.117 45.244 -21.037 1.00 45.19 178 SER A C 1
ATOM 1413 O O . SER A 1 178 ? 10.919 44.189 -20.431 1.00 45.19 178 SER A O 1
ATOM 1415 N N . TRP A 1 179 ? 12.094 46.107 -20.760 1.00 47.91 179 TRP A N 1
ATOM 1416 C CA . TRP A 1 179 ? 12.875 46.104 -19.523 1.00 47.91 179 TRP A CA 1
ATOM 1417 C C . TRP A 1 179 ? 11.985 46.341 -18.304 1.00 47.91 179 TRP A C 1
ATOM 1419 O O . TRP A 1 179 ? 10.999 47.101 -18.447 1.00 47.91 179 TRP A O 1
#

Mean predicted aligned error: 18.54 Å

Radius of gyration: 31.68 Å; Cα contacts (8 Å, |Δi|>4): 164; chains: 1; bounding box: 65×63×76 Å

Organism: Entamoeba histolytica (strain ATCC 30459 / HM-1:IMSS / ABRM) (NCBI:txid294381)

Solvent-accessible surface area (backbone atoms only — not comparable to full-atom values): 10596 Å² total; per-residue (Å²): 137,78,83,53,71,68,58,52,51,52,49,51,52,54,50,52,51,50,48,42,55,49,14,60,76,71,74,45,60,47,71,63,46,46,67,63,44,53,62,50,54,52,52,53,51,51,52,53,51,50,53,52,50,51,52,51,49,49,56,48,50,53,51,48,50,54,49,51,50,50,51,50,51,62,64,65,44,61,75,71,71,86,60,73,73,77,68,83,73,70,73,56,73,88,69,43,66,70,37,41,28,32,79,26,89,57,53,82,66,83,56,79,49,64,39,94,90,35,45,26,33,26,78,39,71,45,100,81,29,37,35,29,33,36,20,72,73,75,70,49,72,52,75,41,37,49,59,41,96,80,29,33,26,51,36,80,50,80,80,7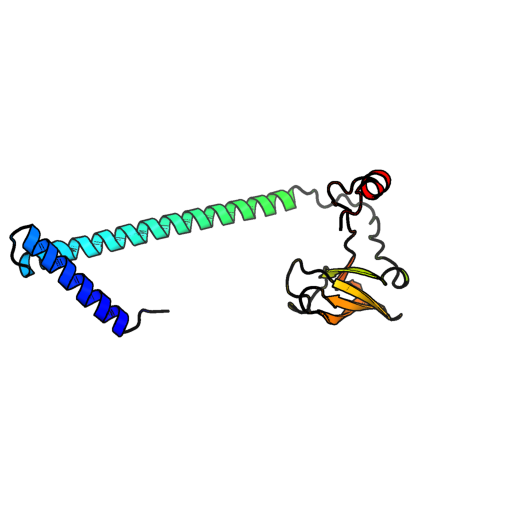3,80,81,65,78,81,76,74,58,72,79,67,66,71,67,67,78,88,77,131

Sequence (179 aa):
MSLTQEQKDAFKAIFIETVTNFAQKVGQPTEKVFLQILPLTVVAGTEYLKSYEEDLKTKLEDSKAKSQKIIGALSTVKEPEKIEKSGDKHLPLGELLGKRVQRGEDWKWDDQDGGIGSFGKVVGVKGNGWVKVQWESSRNENRYRWGVDKAYDVKVVEIVDDLGDIPPLEEQIKKPTSW

Nearest PDB structures (foldseek):
  3dkm-assembly1_A  TM=8.736E-01  e=2.344E-07  Homo sapiens
  4xib-assembly1_A  TM=9.297E-01  e=2.198E-04  Homo sapiens
  4xi6-assembly1_A  TM=8.824E-01  e=3.929E-04  Homo sapiens
  2cuc-assembly1_A  TM=6.111E-01  e=3.606E-02  Mus musculus
  7nzd-assembly1_AAA  TM=6.643E-01  e=8.903E-02  Homo sapiens

pLDDT: mean 81.94, std 18.42, range [34.5, 97.56]

Secondary structure (DSSP, 8-state):
-PPPHHHHHHHHHHHHHHHHHHHHHHT--HHHHHHHHHHHHHHHHHHHHHHHHHHHHHHHHHHHHHHHHHHHHHHHS-S-------------GGG-TT-EEEE-TT--STTTTSSTT--EEEEEEETTTEEEEEETTT--EEEEEEEETTEESEEEPP-----TT---HHHHTT-----